Protein AF-A0A352KIW8-F1 (afdb_monomer_lite)

Radius of gyration: 26.46 Å; chains: 1; bounding box: 86×50×82 Å

Sequence (237 aa):
MRSKSALGIILLFCSLVWPGITTALYSETDEIARLADEGKTDEAITLLQRYLKQFPKSVNGRLLLGNILVNAGRTEEAISIYRDLANDFDKLTDVDSNSAVVTYNNLAVLYARERKYDDALKALELAIQTHPSYATAHENLGDLYARMASEAYDRALSVGGENKTMEIKLKFLEDVFAVESGGTAIAQTPKAVTATTSSAVAATTASTSASNLETSSSAPKHASDQLLKAVHDWANA

Foldseek 3Di:
DDDDDDDDDDPDPDPCPPPVVVVVLVVLVVVLVVCLVVVVLVVSLVSLVVVCVVVVLPLVSLQVNLVSCVVVVVLVVSLVSLVVNLVCPVVHPDDDLVSNLLSLQSNLVSCVVVVVLVSNLVSLVSSCVSPVPPVSSVVSNVLSVLSVLLVVLVVCCVPVPDDPVSVVSNVVSVVVVVVVPPDDPSPDDPDDDDDDDDDDDDDDDDDDDDDDDDDDDPDDPVVVVVVVVVVVVVVVD

Secondary structure (DSSP, 8-state):
------------------HHHHHHHHHHHHHHHHHHHTT-HHHHHHHHHHHHHH-TT-HHHHHHHHHHHHHTT-HHHHHHHHHHHHTTGGG-SS--HHHHHHHHHHHHHHHHHTT-HHHHHHHHHHHHHH-TT-HHHHHHHHHHHHHHHHHHHHHHHHHH---HHHHHHHHHHHHHHHGGGS-----PPPPP----------------------------THHHHHHHHHHHHHHT-

pLDDT: mean 75.89, std 23.9, range [28.55, 98.5]

Structure (mmCIF, N/CA/C/O backbone):
data_AF-A0A352KIW8-F1
#
_entry.id   AF-A0A352KIW8-F1
#
loop_
_atom_site.group_PDB
_atom_site.id
_atom_site.type_symbol
_atom_site.label_atom_id
_atom_site.label_alt_id
_atom_site.label_comp_id
_atom_site.label_asym_id
_atom_site.label_entity_id
_atom_site.label_seq_id
_atom_site.pdbx_PDB_ins_code
_atom_site.Cartn_x
_atom_site.Cartn_y
_atom_site.Cartn_z
_atom_site.occupancy
_atom_site.B_iso_or_equiv
_atom_site.auth_seq_id
_atom_site.auth_comp_id
_atom_site.auth_asym_id
_atom_site.auth_atom_id
_atom_site.pdbx_PDB_model_num
ATOM 1 N N . MET A 1 1 ? -52.664 32.487 52.061 1.00 40.22 1 MET A N 1
ATOM 2 C CA . MET A 1 1 ? -52.586 31.916 50.698 1.00 40.22 1 MET A CA 1
ATOM 3 C C . MET A 1 1 ? -51.135 31.558 50.411 1.00 40.22 1 MET A C 1
ATOM 5 O O . 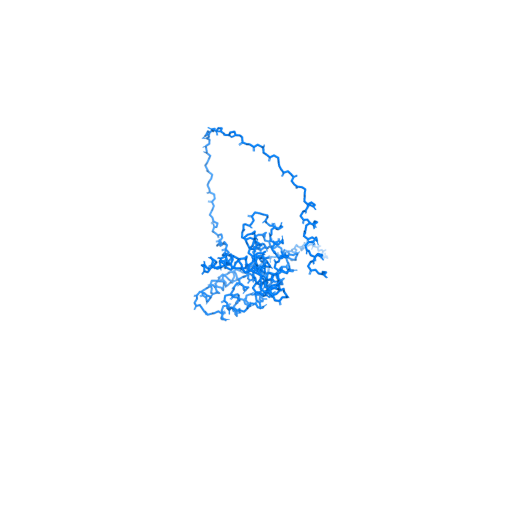MET A 1 1 ? -50.254 32.324 50.767 1.00 40.22 1 MET A O 1
ATOM 9 N N . ARG A 1 2 ? -50.916 30.343 49.897 1.00 43.53 2 ARG A N 1
ATOM 10 C CA . ARG A 1 2 ? -49.623 29.733 49.534 1.00 43.53 2 ARG A CA 1
ATOM 11 C C . ARG A 1 2 ? -48.963 30.445 48.341 1.00 43.53 2 ARG A C 1
ATOM 13 O O . ARG A 1 2 ? -49.688 31.076 47.582 1.00 43.53 2 ARG A O 1
ATOM 20 N N . SER A 1 3 ? -47.678 30.114 48.110 1.00 40.41 3 SER A N 1
ATOM 21 C CA . SER A 1 3 ? -46.958 30.037 46.812 1.00 40.41 3 SER A CA 1
ATOM 22 C C . SER A 1 3 ? -45.997 31.194 46.500 1.00 40.41 3 SER A C 1
ATOM 24 O O . SER A 1 3 ? -46.413 32.336 46.575 1.00 40.41 3 SER A O 1
ATOM 26 N N . LYS A 1 4 ? -44.744 31.006 46.058 1.00 43.94 4 LYS A N 1
ATOM 27 C CA . LYS A 1 4 ? -43.895 29.823 45.788 1.00 43.94 4 LYS A CA 1
ATOM 28 C C . LYS A 1 4 ? -42.454 30.336 45.627 1.00 43.94 4 LYS A C 1
ATOM 30 O O . LYS A 1 4 ? -42.234 31.307 44.911 1.00 43.94 4 LYS A O 1
ATOM 35 N N . SER A 1 5 ? -41.495 29.641 46.227 1.00 47.56 5 SER A N 1
ATOM 36 C CA . SER A 1 5 ? -40.077 29.700 45.865 1.00 47.56 5 SER A CA 1
ATOM 37 C C . SER A 1 5 ? -39.879 28.985 44.522 1.00 47.56 5 SER A C 1
ATOM 39 O O . SER A 1 5 ? -40.373 27.868 44.362 1.00 47.56 5 SER A O 1
ATOM 41 N N . ALA A 1 6 ? -39.175 29.595 43.568 1.00 42.84 6 ALA A N 1
ATOM 42 C CA . ALA A 1 6 ? -38.742 28.927 42.340 1.00 42.84 6 ALA A CA 1
ATOM 43 C C . ALA A 1 6 ? -37.256 28.574 42.475 1.00 42.84 6 ALA A C 1
ATOM 45 O O . ALA A 1 6 ? -36.385 29.439 42.413 1.00 42.84 6 ALA A O 1
ATOM 46 N N . LEU A 1 7 ? -37.009 27.293 42.744 1.00 44.47 7 LEU A N 1
ATOM 47 C CA . LEU A 1 7 ? -35.698 26.659 42.814 1.00 44.47 7 LEU A CA 1
ATOM 48 C C . LEU A 1 7 ? -35.211 26.355 41.388 1.00 44.47 7 LEU A C 1
ATOM 50 O O . LEU A 1 7 ? -35.993 25.897 40.554 1.00 44.47 7 LEU A O 1
ATOM 54 N N . GLY A 1 8 ? -33.932 26.621 41.126 1.00 46.38 8 GLY A N 1
ATOM 55 C CA . GLY A 1 8 ? -33.282 26.399 39.838 1.00 46.38 8 GLY A CA 1
ATOM 56 C C . GLY A 1 8 ? -33.130 24.923 39.464 1.00 46.38 8 GLY A C 1
ATOM 57 O O . GLY A 1 8 ? -33.039 24.049 40.323 1.00 46.38 8 GLY A O 1
ATOM 58 N N . ILE A 1 9 ? -33.059 24.665 38.158 1.00 48.84 9 ILE A N 1
ATOM 59 C CA . ILE A 1 9 ? -32.680 23.371 37.589 1.00 48.84 9 ILE A CA 1
ATOM 60 C C . ILE A 1 9 ? -31.399 23.598 36.787 1.00 48.84 9 ILE A C 1
ATOM 62 O O . ILE A 1 9 ? -31.424 24.128 35.679 1.00 48.84 9 ILE A O 1
ATOM 66 N N . ILE A 1 10 ? -30.271 23.223 37.388 1.00 46.78 10 ILE A N 1
ATOM 67 C CA . ILE A 1 10 ? -28.989 23.045 36.706 1.00 46.78 10 ILE A CA 1
ATOM 68 C C . ILE A 1 10 ? -29.027 21.635 36.111 1.00 46.78 10 ILE A C 1
ATOM 70 O O . ILE A 1 10 ? -29.028 20.649 36.848 1.00 46.78 10 ILE A O 1
ATOM 74 N N . LEU A 1 11 ? -29.107 21.535 34.783 1.00 47.47 11 LEU A N 1
ATOM 75 C CA . LEU A 1 11 ? -28.972 20.271 34.058 1.00 47.47 11 LEU A CA 1
ATOM 76 C C . LEU A 1 11 ? -27.502 19.842 34.075 1.00 47.47 11 LEU A C 1
ATOM 78 O O . LEU A 1 11 ? -26.694 20.275 33.258 1.00 47.47 11 LEU A O 1
ATOM 82 N N . LEU A 1 12 ? -27.166 18.997 35.044 1.00 50.06 12 LEU A N 1
ATOM 83 C CA . LEU A 1 12 ? -25.868 18.350 35.172 1.00 50.06 12 LEU A CA 1
ATOM 84 C C . LEU A 1 12 ? -25.887 17.093 34.288 1.00 50.06 12 LEU A C 1
ATOM 86 O O . LEU A 1 12 ? -26.397 16.047 34.687 1.00 50.06 12 LEU A O 1
ATOM 90 N N . PHE A 1 13 ? -25.389 17.212 33.053 1.00 50.03 13 PHE A N 1
ATOM 91 C CA . PHE A 1 13 ? -25.132 16.062 32.183 1.00 50.03 13 PHE A CA 1
ATOM 92 C C . PHE A 1 13 ? -23.975 15.255 32.780 1.00 50.03 13 PHE A C 1
ATOM 94 O O . PHE A 1 13 ? -22.802 15.558 32.585 1.00 50.03 13 PHE A O 1
ATOM 101 N N . CYS A 1 14 ? -24.337 14.253 33.576 1.00 42.69 14 CYS A N 1
ATOM 102 C CA . CYS A 1 14 ? -23.424 13.287 34.161 1.00 42.69 14 CYS A CA 1
ATOM 103 C C . CYS A 1 14 ? -22.880 12.390 33.038 1.00 42.69 14 CYS A C 1
ATOM 105 O O . CYS A 1 14 ? -23.605 11.562 32.484 1.00 42.69 14 CYS A O 1
ATOM 107 N N . SER A 1 15 ? -21.613 12.580 32.676 1.00 54.31 15 SER A N 1
ATOM 108 C CA . SER A 1 15 ? -20.849 11.704 31.791 1.00 54.31 15 SER A CA 1
ATOM 109 C C . SER A 1 15 ? -20.600 10.359 32.479 1.00 54.31 15 SER A C 1
ATOM 111 O O . SER A 1 15 ? -19.542 10.100 33.049 1.00 54.31 15 SER A O 1
ATOM 113 N N . LEU A 1 16 ? -21.597 9.476 32.421 1.00 53.53 16 LEU A N 1
ATOM 114 C CA . LEU A 1 16 ? -21.442 8.056 32.723 1.00 53.53 16 LEU A CA 1
ATOM 115 C C . LEU A 1 16 ? -20.634 7.397 31.597 1.00 53.53 16 LEU A C 1
ATOM 117 O O . LEU A 1 16 ? -21.181 6.790 30.681 1.00 53.53 16 LEU A O 1
ATOM 121 N N . VAL A 1 17 ? -19.310 7.521 31.668 1.00 54.19 17 VAL A N 1
ATOM 122 C CA . VAL A 1 17 ? -18.409 6.602 30.967 1.00 54.19 17 VAL A CA 1
ATOM 123 C C . VAL A 1 17 ? -18.509 5.274 31.712 1.00 54.19 17 VAL A C 1
ATOM 125 O O . VAL A 1 17 ? -17.989 5.136 32.816 1.00 54.19 17 VAL A O 1
ATOM 128 N N . TRP A 1 18 ? -19.270 4.329 31.156 1.00 53.78 18 TRP A N 1
ATOM 129 C CA . TRP A 1 18 ? -19.509 3.025 31.771 1.00 53.78 18 TRP A CA 1
ATOM 130 C C . TRP A 1 18 ? -18.186 2.240 31.860 1.00 53.78 18 TRP A C 1
ATOM 132 O O . TRP A 1 18 ? -17.644 1.858 30.818 1.00 53.78 18 TRP A O 1
ATOM 142 N N . PRO A 1 19 ? -17.661 1.945 33.065 1.00 56.47 19 PRO A N 1
ATOM 143 C CA . PRO A 1 19 ? -16.346 1.313 33.234 1.00 56.47 19 PRO A CA 1
ATOM 144 C C . PRO A 1 19 ? -16.230 -0.094 32.627 1.00 56.47 19 PRO A C 1
ATOM 146 O O . PRO A 1 19 ? -15.131 -0.595 32.439 1.00 56.47 19 PRO A O 1
ATOM 149 N N . GLY A 1 20 ? -17.356 -0.749 32.323 1.00 54.53 20 GLY A N 1
ATOM 150 C CA . GLY A 1 20 ? -17.376 -2.088 31.720 1.00 54.53 20 GLY A CA 1
ATOM 151 C C . GLY A 1 20 ? -17.089 -2.125 30.215 1.00 54.53 20 GLY A C 1
ATOM 152 O O . GLY A 1 20 ? -16.806 -3.193 29.686 1.00 54.53 20 GLY A O 1
ATOM 153 N N . ILE A 1 21 ? -17.154 -0.986 29.518 1.00 55.56 21 ILE A N 1
ATOM 154 C CA . ILE A 1 21 ? -16.858 -0.932 28.079 1.00 55.56 21 ILE A CA 1
ATOM 155 C C . ILE A 1 21 ? -15.341 -0.980 27.856 1.00 55.56 21 ILE A C 1
ATOM 157 O O . ILE A 1 21 ? -14.870 -1.665 26.958 1.00 55.56 21 ILE A O 1
ATOM 161 N N . THR A 1 22 ? -14.551 -0.319 28.703 1.00 53.62 22 THR A N 1
ATOM 162 C CA . THR A 1 22 ? -13.095 -0.240 28.511 1.00 53.62 22 THR A CA 1
ATOM 163 C C . THR A 1 22 ? -12.393 -1.577 28.745 1.00 53.62 22 THR A C 1
ATOM 165 O O . THR A 1 22 ? -11.447 -1.887 28.030 1.00 53.62 22 THR A O 1
ATOM 168 N N . THR A 1 23 ? -12.868 -2.398 29.686 1.00 60.09 23 THR A N 1
ATOM 169 C CA . THR A 1 23 ? -12.277 -3.716 29.967 1.00 60.09 23 THR A CA 1
ATOM 170 C C . THR A 1 23 ? -12.576 -4.740 28.872 1.00 60.09 23 THR A C 1
ATOM 172 O O . THR A 1 23 ? -11.674 -5.472 28.476 1.00 60.09 23 THR A O 1
ATOM 175 N N . ALA A 1 24 ? -13.803 -4.761 28.340 1.00 60.19 24 ALA A N 1
ATOM 176 C CA . ALA A 1 24 ? -14.191 -5.666 27.256 1.00 60.19 24 ALA A CA 1
ATOM 177 C C . ALA A 1 24 ? -13.489 -5.325 25.929 1.00 60.19 24 ALA A C 1
ATOM 179 O O . ALA A 1 24 ? -13.061 -6.217 25.201 1.00 60.19 24 ALA A O 1
ATOM 180 N N . LEU A 1 25 ? -13.309 -4.033 25.637 1.00 60.12 25 LEU A N 1
ATOM 181 C CA . LEU A 1 25 ? -12.612 -3.593 24.426 1.00 60.12 25 LEU A CA 1
ATOM 182 C C . LEU A 1 25 ? -11.125 -3.931 24.439 1.00 60.12 25 LEU A C 1
ATOM 184 O O . LEU A 1 25 ? -10.582 -4.293 23.400 1.00 60.12 25 LEU A O 1
ATOM 188 N N . TYR A 1 26 ? -10.483 -3.838 25.606 1.00 60.59 26 TYR A N 1
ATOM 189 C CA . TYR A 1 26 ? -9.066 -4.168 25.747 1.00 60.59 26 TYR A CA 1
ATOM 190 C C . TYR A 1 26 ? -8.815 -5.666 25.520 1.00 60.59 26 TYR A C 1
ATOM 192 O O . TYR A 1 26 ? -7.881 -6.040 24.816 1.00 60.59 26 TYR A O 1
ATOM 200 N N . SER A 1 27 ? -9.700 -6.533 26.033 1.00 68.94 27 SER A N 1
ATOM 201 C CA . SER A 1 27 ? -9.608 -7.974 25.768 1.00 68.94 27 SER A CA 1
ATOM 202 C C . SER A 1 27 ? -9.862 -8.335 24.303 1.00 68.94 27 SER A C 1
ATOM 204 O O . SER A 1 27 ? -9.231 -9.258 23.796 1.00 68.94 27 SER A O 1
ATOM 206 N N . GLU A 1 28 ? -10.749 -7.612 23.607 1.00 73.31 28 GLU A N 1
ATOM 207 C CA . GLU A 1 28 ? -11.039 -7.889 22.194 1.00 73.31 28 GLU A CA 1
ATOM 208 C C . GLU A 1 28 ? -9.848 -7.536 21.287 1.00 73.31 28 GLU A C 1
ATOM 210 O O . GLU A 1 28 ? -9.565 -8.281 20.353 1.00 73.31 28 GLU A O 1
ATOM 215 N N . THR A 1 29 ? -9.096 -6.461 21.558 1.00 75.31 29 THR A N 1
ATOM 216 C CA . THR A 1 29 ? -7.904 -6.119 2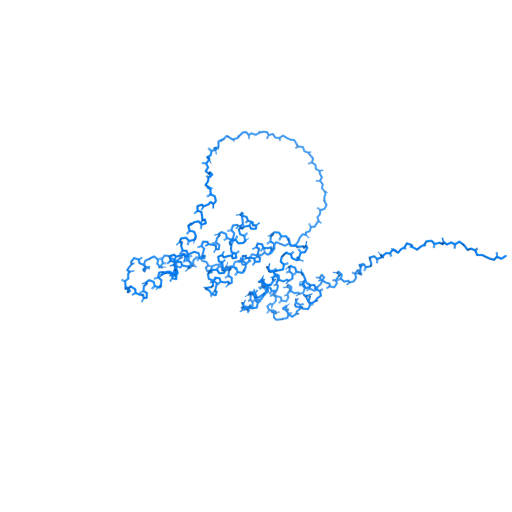0.755 1.00 75.31 29 THR A CA 1
ATOM 217 C C . THR A 1 29 ? -6.755 -7.107 20.934 1.00 75.31 29 THR A C 1
ATOM 219 O O . THR A 1 29 ? -6.097 -7.456 19.952 1.00 75.31 29 THR A O 1
ATOM 222 N N . ASP A 1 30 ? -6.548 -7.603 22.155 1.00 83.25 30 ASP A N 1
ATOM 223 C CA . ASP A 1 30 ? -5.534 -8.625 22.438 1.00 83.25 30 ASP A CA 1
ATOM 224 C C . ASP A 1 30 ? -5.905 -9.969 21.789 1.00 83.25 30 ASP A C 1
ATOM 226 O O . ASP A 1 30 ? -5.047 -10.682 21.264 1.00 83.25 30 ASP A O 1
ATOM 230 N N . GLU A 1 31 ? -7.198 -10.304 21.763 1.00 88.44 31 GLU A N 1
ATOM 231 C CA . GLU A 1 31 ? -7.701 -11.498 21.086 1.00 88.44 31 GLU A CA 1
ATOM 232 C C . GLU A 1 31 ? -7.528 -11.418 19.562 1.00 88.44 31 GLU A C 1
ATOM 234 O O . GLU A 1 31 ? -7.110 -12.406 18.958 1.00 88.44 31 GLU A O 1
ATOM 239 N N . ILE A 1 32 ? -7.773 -10.256 18.942 1.00 88.56 32 ILE A N 1
ATOM 240 C CA . ILE A 1 32 ? -7.535 -10.044 17.502 1.00 88.56 32 ILE A CA 1
ATOM 241 C C . ILE A 1 32 ? -6.068 -10.306 17.157 1.00 88.56 32 ILE A C 1
ATOM 243 O O . ILE A 1 32 ? -5.790 -11.045 16.212 1.00 88.56 32 ILE A O 1
ATOM 247 N N . ALA A 1 33 ? -5.141 -9.722 17.923 1.00 83.31 33 ALA A N 1
ATOM 248 C CA . ALA A 1 33 ? -3.708 -9.910 17.710 1.00 83.31 33 ALA A CA 1
ATOM 249 C C . ALA A 1 33 ? -3.318 -11.388 17.854 1.00 83.31 33 ALA A C 1
ATOM 251 O O . ALA A 1 33 ? -2.689 -11.953 16.964 1.00 83.31 33 ALA A O 1
ATOM 252 N N . ARG A 1 34 ? -3.794 -12.050 18.915 1.00 90.00 34 ARG A N 1
ATOM 253 C CA . ARG A 1 34 ? -3.535 -13.474 19.144 1.00 90.00 34 ARG A CA 1
ATOM 254 C C . ARG A 1 34 ? -4.066 -14.362 18.015 1.00 90.00 34 ARG A C 1
ATOM 256 O O . ARG A 1 34 ? -3.365 -15.267 17.581 1.00 90.00 34 ARG A O 1
ATOM 263 N N . LEU A 1 35 ? -5.290 -14.128 17.535 1.00 92.81 35 LEU A N 1
ATOM 264 C CA . LEU A 1 35 ? -5.868 -14.901 16.428 1.00 92.81 35 LEU A CA 1
ATOM 265 C C . LEU A 1 35 ? -5.078 -14.704 15.129 1.00 92.81 35 LEU A C 1
ATOM 267 O O . LEU A 1 35 ? -4.872 -15.668 14.391 1.00 92.81 35 LEU A O 1
ATOM 271 N N . ALA A 1 36 ? -4.615 -13.479 14.866 1.00 85.38 36 ALA A N 1
ATOM 272 C CA . ALA A 1 36 ? -3.756 -13.193 13.724 1.00 85.38 36 ALA A CA 1
ATOM 273 C C . ALA A 1 36 ? -2.410 -13.936 13.831 1.00 85.38 36 ALA A C 1
ATOM 275 O O . ALA A 1 36 ? -1.994 -14.565 12.858 1.00 85.38 36 ALA A O 1
ATOM 276 N N . ASP A 1 37 ? -1.787 -13.944 15.014 1.00 85.75 37 ASP A N 1
ATOM 277 C CA . ASP A 1 37 ? -0.523 -14.646 15.280 1.00 85.75 37 ASP A CA 1
ATOM 278 C C . ASP A 1 37 ? -0.666 -16.180 15.212 1.00 85.75 37 ASP A C 1
ATOM 280 O O . ASP A 1 37 ? 0.247 -16.879 14.775 1.00 85.75 37 ASP A O 1
ATOM 284 N N . GLU A 1 38 ? -1.827 -16.720 15.598 1.00 90.81 38 GLU A N 1
ATOM 285 C CA . GLU A 1 38 ? -2.170 -18.147 15.481 1.00 90.81 38 GLU A CA 1
ATOM 286 C C . GLU A 1 38 ? -2.496 -18.576 14.032 1.00 90.81 38 GLU A C 1
ATOM 288 O O . GLU A 1 38 ? -2.777 -19.751 13.788 1.00 90.81 38 GLU A O 1
ATOM 293 N N . GLY A 1 39 ? -2.495 -17.650 13.064 1.00 87.56 39 GLY A N 1
ATOM 294 C CA . GLY A 1 39 ? -2.864 -17.918 11.670 1.00 87.56 39 GLY A CA 1
ATOM 295 C C . GLY A 1 39 ? -4.369 -18.110 11.446 1.00 87.56 39 GLY A C 1
ATOM 296 O O . GLY A 1 39 ? -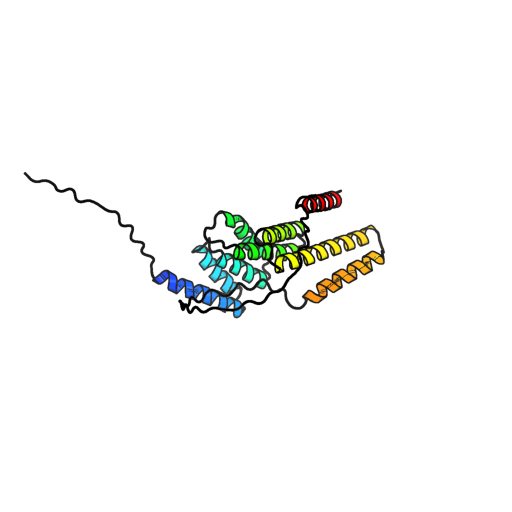4.792 -18.490 10.355 1.00 87.56 39 GLY A O 1
ATOM 297 N N . LYS A 1 40 ? -5.205 -17.825 12.453 1.00 94.12 40 LYS A N 1
ATOM 298 C CA . LYS A 1 40 ? -6.676 -17.854 12.364 1.00 94.12 40 LYS A CA 1
ATOM 299 C C . LYS A 1 40 ? -7.197 -16.548 11.774 1.00 94.12 40 LYS A C 1
ATOM 301 O O . LYS A 1 40 ? -7.966 -15.804 12.385 1.00 94.12 40 LYS A O 1
ATOM 306 N N . THR A 1 41 ? -6.736 -16.254 10.567 1.00 92.94 41 THR A N 1
ATOM 307 C CA . THR A 1 41 ? -6.888 -14.951 9.921 1.00 92.94 41 THR A CA 1
ATOM 308 C C . THR A 1 41 ? -8.350 -14.541 9.740 1.00 92.94 41 THR A C 1
ATOM 310 O O . THR A 1 41 ? -8.705 -13.407 10.054 1.00 92.94 41 THR A O 1
ATOM 313 N N . ASP A 1 42 ? -9.229 -15.451 9.317 1.00 95.06 42 ASP A N 1
ATOM 314 C CA . ASP A 1 42 ? -10.648 -15.126 9.107 1.00 95.06 42 ASP A CA 1
ATOM 315 C C . ASP A 1 42 ? -11.409 -14.861 10.417 1.00 95.06 42 ASP A C 1
ATOM 317 O O . ASP A 1 42 ? -12.296 -14.000 10.463 1.00 95.06 42 ASP A O 1
ATOM 321 N N . GLU A 1 43 ? -11.039 -15.544 11.505 1.00 94.75 43 GLU A N 1
ATOM 322 C CA . GLU A 1 43 ? -11.592 -15.281 12.839 1.00 94.75 43 GLU A CA 1
ATOM 323 C C . GLU A 1 43 ? -11.152 -13.898 13.336 1.00 94.75 43 GLU A C 1
ATOM 325 O O . GLU A 1 43 ? -11.989 -13.111 13.787 1.00 94.75 43 GLU A O 1
ATOM 330 N N . ALA A 1 44 ? -9.866 -13.560 13.168 1.00 94.69 44 ALA A N 1
ATOM 331 C CA . ALA A 1 44 ? -9.326 -12.243 13.507 1.00 94.69 44 ALA A CA 1
ATOM 332 C C . ALA A 1 44 ? -10.029 -11.121 12.724 1.00 94.69 44 ALA A C 1
ATOM 334 O O . ALA A 1 44 ? -10.436 -10.114 13.308 1.00 94.69 44 ALA A O 1
ATOM 335 N N . ILE A 1 45 ? -10.238 -11.310 11.414 1.00 95.38 45 ILE A N 1
ATOM 336 C CA . ILE A 1 45 ? -10.962 -10.358 10.557 1.00 95.38 45 ILE A CA 1
ATOM 337 C C . ILE A 1 45 ? -12.404 -10.189 11.039 1.00 95.38 45 ILE A C 1
ATOM 339 O O . ILE A 1 45 ? -12.871 -9.060 11.186 1.00 95.38 45 ILE A O 1
ATOM 343 N N . THR A 1 46 ? -13.106 -11.288 11.325 1.00 95.25 46 THR A N 1
ATOM 344 C CA . THR A 1 46 ? -14.498 -11.251 11.799 1.00 95.25 46 THR A CA 1
ATOM 345 C C . THR A 1 46 ? -14.617 -10.486 13.119 1.00 95.25 46 THR A C 1
ATOM 347 O O . THR A 1 46 ? -15.505 -9.641 13.286 1.00 95.25 46 THR A O 1
ATOM 350 N N . LEU A 1 47 ? -13.703 -10.749 14.054 1.00 93.69 47 LEU A N 1
ATOM 351 C CA . LEU A 1 47 ? -13.646 -10.072 15.344 1.00 93.69 47 LEU A CA 1
ATOM 352 C C . LEU A 1 47 ? -13.363 -8.572 15.180 1.00 93.69 47 LEU A C 1
ATOM 354 O O . LEU A 1 47 ? -14.084 -7.738 15.733 1.00 93.69 47 LEU A O 1
ATOM 358 N N . LEU A 1 48 ? -12.386 -8.215 14.348 1.00 94.12 48 LEU A N 1
ATOM 359 C CA . LEU A 1 48 ? -12.019 -6.826 14.093 1.00 94.12 48 LEU A CA 1
ATOM 360 C C . LEU A 1 48 ? -13.112 -6.048 13.343 1.00 94.12 48 LEU A C 1
ATOM 362 O O . LEU A 1 48 ? -13.358 -4.880 13.640 1.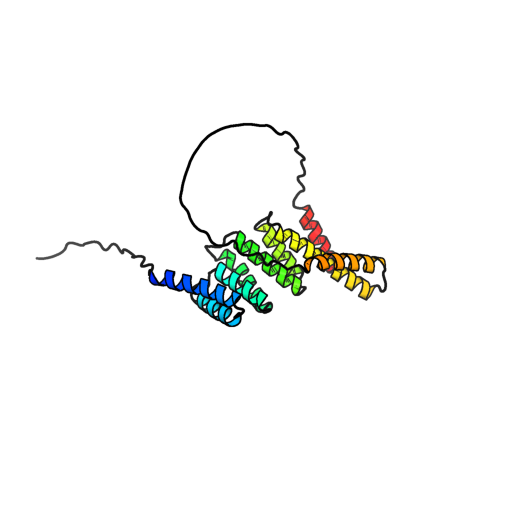00 94.12 48 LEU A O 1
ATOM 366 N N . GLN A 1 49 ? -13.842 -6.686 12.428 1.00 94.81 49 GLN A N 1
ATOM 367 C CA . GLN A 1 49 ? -15.018 -6.084 11.794 1.00 94.81 49 GLN A CA 1
ATOM 368 C C . GLN A 1 49 ? -16.137 -5.817 12.808 1.00 94.81 49 GLN A C 1
ATOM 370 O O . GLN A 1 49 ? -16.798 -4.780 12.743 1.00 94.81 49 GLN A O 1
ATOM 375 N N . ARG A 1 50 ? -16.353 -6.722 13.772 1.00 93.06 50 ARG A N 1
ATOM 376 C CA . ARG A 1 50 ? -17.305 -6.505 14.872 1.00 93.06 50 ARG A CA 1
ATOM 377 C C . ARG A 1 50 ? -16.881 -5.340 15.769 1.00 93.06 50 ARG A C 1
ATOM 379 O O . ARG A 1 50 ? -17.738 -4.539 16.142 1.00 93.06 50 ARG A O 1
ATOM 386 N N . TYR A 1 51 ? -15.590 -5.208 16.054 1.00 91.38 51 TYR A N 1
ATOM 387 C CA . TYR A 1 51 ? -15.038 -4.046 16.749 1.00 91.38 51 TYR A CA 1
ATOM 388 C C . TYR A 1 51 ? -15.283 -2.749 15.955 1.00 91.38 51 TYR A C 1
ATOM 390 O O . TYR A 1 51 ? -15.842 -1.786 16.481 1.00 91.38 51 TYR A O 1
ATOM 398 N N . LEU A 1 52 ? -14.977 -2.732 14.655 1.00 92.81 52 LEU A N 1
ATOM 399 C CA . LEU A 1 52 ? -15.162 -1.554 13.798 1.00 92.81 52 LEU A CA 1
ATOM 400 C C . LEU A 1 52 ? -16.630 -1.157 13.598 1.00 92.81 52 LEU A C 1
ATOM 402 O O . LEU A 1 52 ? -16.910 0.012 13.357 1.00 92.81 52 LEU A O 1
ATOM 406 N N . LYS A 1 53 ? -17.591 -2.074 13.766 1.00 93.81 53 LYS A N 1
ATOM 407 C CA . LYS A 1 53 ? -19.019 -1.705 13.820 1.00 93.81 53 LYS A CA 1
ATOM 408 C C . LYS A 1 53 ? -19.350 -0.811 15.018 1.00 93.81 53 LYS A C 1
ATOM 410 O O . LYS A 1 53 ? -20.250 0.017 14.918 1.00 93.81 53 LYS A O 1
ATOM 415 N N . GLN A 1 54 ? -18.644 -0.977 16.135 1.00 90.88 54 GLN A N 1
ATOM 416 C CA . GLN A 1 54 ? -18.818 -0.157 17.337 1.00 90.88 54 GLN A CA 1
ATOM 417 C C . GLN A 1 54 ? -17.970 1.123 17.272 1.00 90.88 54 GLN A C 1
ATOM 419 O O . GLN A 1 54 ? -18.413 2.177 17.724 1.00 90.88 54 GLN A O 1
ATOM 424 N N . PHE A 1 55 ? -16.786 1.050 16.652 1.00 90.50 55 PHE A N 1
ATOM 425 C CA . PHE A 1 55 ? -15.840 2.164 16.515 1.00 90.50 55 PHE A CA 1
ATOM 426 C C . PHE A 1 55 ? -15.482 2.420 15.045 1.00 90.50 55 PHE A C 1
ATOM 428 O O . PHE A 1 55 ? -14.325 2.249 14.652 1.00 90.50 55 PHE A O 1
ATOM 435 N N . PRO A 1 56 ? -16.436 2.875 14.210 1.00 90.81 56 PRO A N 1
ATOM 436 C CA . PRO A 1 56 ? -16.225 2.998 12.762 1.00 90.81 56 PRO A CA 1
ATOM 437 C C . PRO A 1 56 ? -15.137 4.011 12.381 1.00 90.81 56 PRO A C 1
ATOM 439 O O . PRO A 1 56 ? -14.575 3.946 11.293 1.00 90.81 56 PRO A O 1
ATOM 442 N N . LYS A 1 57 ? -14.816 4.938 13.288 1.00 90.81 57 LYS A N 1
ATOM 443 C CA . LYS A 1 57 ? -13.782 5.965 13.117 1.00 90.81 57 LYS A CA 1
ATOM 444 C C . LYS A 1 57 ? -12.413 5.570 13.685 1.00 90.81 57 LYS A C 1
ATOM 446 O O . LYS A 1 57 ? -11.506 6.393 13.685 1.00 90.81 57 LYS A O 1
ATOM 451 N N . SER A 1 58 ? -12.249 4.340 14.181 1.00 91.19 58 SER A N 1
ATOM 452 C CA . SER A 1 58 ? -10.974 3.886 14.746 1.00 91.19 58 SER A CA 1
ATOM 453 C C . SER A 1 58 ? -9.911 3.758 13.651 1.00 91.19 58 SER A C 1
ATOM 455 O O . SER A 1 58 ? -9.925 2.807 12.869 1.00 91.19 58 SER A O 1
ATOM 457 N N . VAL A 1 59 ? -8.978 4.715 13.608 1.00 92.62 59 VAL A N 1
ATOM 458 C CA . VAL A 1 59 ? -7.834 4.726 12.676 1.00 92.62 59 VAL A CA 1
ATOM 459 C C . VAL A 1 59 ? -7.011 3.449 12.834 1.00 92.62 59 VAL A C 1
ATOM 461 O O . VAL A 1 59 ? -6.811 2.717 11.867 1.00 92.62 59 VAL A O 1
ATOM 464 N N . ASN A 1 60 ? -6.627 3.127 14.072 1.00 90.25 60 ASN A N 1
ATOM 465 C CA . ASN A 1 60 ? -5.847 1.931 14.390 1.00 90.25 60 ASN A CA 1
ATOM 466 C C . ASN A 1 60 ? -6.582 0.640 14.016 1.00 90.25 60 ASN A C 1
ATOM 468 O O . ASN A 1 60 ? -5.971 -0.269 13.463 1.00 90.25 60 ASN A O 1
ATOM 472 N N . GLY A 1 61 ? -7.895 0.563 14.261 1.00 92.06 61 GLY A N 1
ATOM 473 C CA . GLY A 1 61 ? -8.685 -0.611 13.886 1.00 92.06 61 GLY A CA 1
ATOM 474 C C . GLY A 1 61 ? -8.732 -0.826 12.370 1.00 92.06 61 GLY A C 1
ATOM 475 O O . GLY A 1 61 ? -8.603 -1.955 11.902 1.00 92.06 61 GLY A O 1
ATOM 476 N N . ARG A 1 62 ? -8.867 0.252 11.589 1.00 95.12 62 ARG A N 1
ATOM 477 C CA . ARG A 1 62 ? -8.871 0.190 10.117 1.00 95.12 62 ARG A CA 1
ATOM 478 C C . ARG A 1 62 ? -7.488 -0.153 9.563 1.00 95.12 62 ARG A C 1
ATOM 480 O O . ARG A 1 62 ? -7.397 -0.998 8.678 1.00 95.12 62 ARG A O 1
ATOM 487 N N . LEU A 1 63 ? -6.421 0.427 10.118 1.00 94.69 63 LEU A N 1
ATOM 488 C CA . LEU A 1 63 ? -5.039 0.074 9.775 1.00 94.69 63 LEU A CA 1
ATOM 489 C C . LEU A 1 63 ? -4.745 -1.404 10.045 1.00 94.69 63 LEU A C 1
ATOM 491 O O . LEU A 1 63 ? -4.215 -2.094 9.175 1.00 94.69 63 LEU A O 1
ATOM 495 N N . LEU A 1 64 ? -5.129 -1.900 11.224 1.00 93.62 64 LEU A N 1
ATOM 496 C CA . LEU A 1 64 ? -4.954 -3.301 11.591 1.00 93.62 64 LEU A CA 1
ATOM 497 C C . LEU A 1 64 ? -5.731 -4.224 10.646 1.00 93.62 64 LEU A C 1
ATOM 499 O O . LEU A 1 64 ? -5.190 -5.236 10.210 1.00 93.62 64 LEU A O 1
ATOM 503 N N . LEU A 1 65 ? -6.962 -3.855 10.277 1.00 95.50 65 LEU A N 1
ATOM 504 C CA . LEU A 1 65 ? -7.770 -4.643 9.347 1.00 95.50 65 LEU A CA 1
ATOM 505 C C . LEU A 1 65 ? -7.103 -4.715 7.976 1.00 95.50 65 LEU A C 1
ATOM 507 O O . LEU A 1 65 ? -6.970 -5.806 7.430 1.00 95.50 65 LEU A O 1
ATOM 511 N N . GLY A 1 66 ? -6.634 -3.578 7.458 1.00 96.31 66 GLY A N 1
ATOM 512 C CA . GLY A 1 66 ? -5.857 -3.539 6.224 1.00 96.31 66 GLY A CA 1
ATOM 513 C C . GLY A 1 66 ? -4.633 -4.456 6.294 1.00 96.31 66 GLY A C 1
ATOM 514 O O . GLY A 1 66 ? -4.454 -5.291 5.414 1.00 96.31 66 GLY A O 1
ATOM 515 N N . ASN A 1 67 ? -3.845 -4.384 7.373 1.00 93.62 67 ASN A N 1
ATOM 516 C CA . ASN A 1 67 ? -2.628 -5.191 7.528 1.00 93.62 67 ASN A CA 1
ATOM 517 C C . ASN A 1 67 ? -2.939 -6.697 7.544 1.00 93.62 67 ASN A C 1
ATOM 519 O O . ASN A 1 67 ? -2.270 -7.480 6.869 1.00 93.62 67 ASN A O 1
ATOM 523 N N . ILE A 1 68 ? -3.970 -7.108 8.291 1.00 93.56 68 ILE A N 1
ATOM 524 C CA . ILE A 1 68 ? -4.394 -8.512 8.359 1.00 93.56 68 ILE A CA 1
ATOM 525 C C . ILE A 1 68 ? -4.884 -8.988 6.984 1.00 93.56 68 ILE A C 1
ATOM 527 O O . ILE A 1 68 ? -4.530 -10.088 6.566 1.00 93.56 68 ILE A O 1
ATOM 531 N N . LEU A 1 69 ? -5.637 -8.161 6.251 1.00 96.06 69 LEU A N 1
ATOM 532 C CA . LEU A 1 69 ? -6.094 -8.479 4.894 1.00 96.06 69 LEU A CA 1
ATOM 533 C C . LEU A 1 69 ? -4.925 -8.630 3.909 1.00 96.06 69 LEU A C 1
ATOM 535 O O . LEU A 1 69 ? -4.928 -9.569 3.115 1.00 96.06 69 LEU A O 1
ATOM 539 N N . VAL A 1 70 ? -3.900 -7.771 3.989 1.00 94.88 70 VAL A N 1
ATOM 540 C CA . VAL A 1 70 ? -2.673 -7.911 3.182 1.00 94.88 70 VAL A CA 1
ATOM 541 C C . VAL A 1 70 ? -1.988 -9.245 3.468 1.00 94.88 70 VAL A C 1
ATOM 543 O O . VAL A 1 70 ? -1.662 -9.975 2.533 1.00 94.88 70 VAL A O 1
ATOM 546 N N . ASN A 1 71 ? -1.817 -9.595 4.744 1.00 91.31 71 ASN A N 1
ATOM 547 C CA . ASN A 1 71 ? -1.194 -10.861 5.142 1.00 91.31 71 ASN A CA 1
ATOM 548 C C . ASN A 1 71 ? -2.018 -12.083 4.710 1.00 91.31 71 ASN A C 1
ATOM 550 O O . ASN A 1 71 ? -1.455 -13.139 4.437 1.00 91.31 71 ASN A O 1
ATOM 554 N N . ALA A 1 72 ? -3.339 -11.929 4.600 1.00 92.06 72 ALA A N 1
ATOM 555 C CA . ALA A 1 72 ? -4.254 -12.944 4.085 1.00 92.06 72 ALA A CA 1
ATOM 556 C C . ALA A 1 72 ? -4.228 -13.088 2.550 1.00 92.06 72 ALA A C 1
ATOM 558 O O . ALA A 1 72 ? -4.938 -13.934 2.009 1.00 92.06 72 ALA A O 1
ATOM 559 N N . GLY A 1 73 ? -3.503 -12.224 1.829 1.00 93.06 73 GLY A N 1
ATOM 560 C CA . GLY A 1 73 ? -3.567 -12.136 0.365 1.00 93.06 73 GLY A CA 1
ATOM 561 C C . GLY A 1 73 ? -4.861 -11.507 -0.171 1.00 93.06 73 GLY A C 1
ATOM 562 O O . GLY A 1 73 ? -5.106 -11.527 -1.375 1.00 93.06 73 GLY A O 1
ATOM 563 N N . ARG A 1 74 ? -5.690 -10.916 0.699 1.00 95.81 74 ARG A N 1
ATOM 564 C CA . ARG A 1 74 ? -6.957 -10.244 0.359 1.00 95.81 74 ARG A CA 1
ATOM 565 C C . ARG A 1 74 ? -6.690 -8.789 -0.040 1.00 95.81 74 ARG A C 1
ATOM 567 O O . ARG A 1 74 ? -7.175 -7.846 0.586 1.00 95.81 74 ARG A O 1
ATOM 574 N N . THR A 1 75 ? -5.861 -8.615 -1.069 1.00 95.75 75 THR A N 1
ATOM 575 C CA . THR A 1 75 ? -5.272 -7.322 -1.458 1.00 95.75 75 THR A CA 1
ATOM 576 C C . THR A 1 75 ? -6.314 -6.268 -1.829 1.00 95.75 75 THR A C 1
ATOM 578 O O . THR A 1 75 ? -6.234 -5.147 -1.332 1.00 95.75 75 THR A O 1
ATOM 581 N N . GLU A 1 76 ? -7.318 -6.610 -2.637 1.00 97.06 76 GLU A N 1
ATOM 582 C CA . GLU A 1 76 ? -8.347 -5.650 -3.067 1.00 97.06 76 GLU A CA 1
ATOM 583 C C . GLU A 1 76 ? -9.146 -5.090 -1.878 1.00 97.06 76 GLU A C 1
ATOM 585 O O . GLU A 1 76 ? -9.423 -3.889 -1.801 1.00 97.06 76 GLU A O 1
ATOM 590 N N . GLU A 1 77 ? -9.465 -5.946 -0.904 1.00 97.50 77 GLU A N 1
ATOM 591 C CA . GLU A 1 77 ? -10.152 -5.533 0.319 1.00 97.50 77 GLU A CA 1
ATOM 592 C C . GLU A 1 77 ? -9.266 -4.621 1.169 1.00 97.50 77 GLU A C 1
ATOM 594 O O . GLU A 1 77 ? -9.736 -3.590 1.651 1.00 97.50 77 GLU A O 1
ATOM 599 N N . ALA A 1 78 ? -7.976 -4.946 1.307 1.00 98.06 78 ALA A N 1
ATOM 600 C CA . ALA A 1 78 ? -7.026 -4.095 2.016 1.00 98.06 78 ALA A CA 1
ATOM 601 C C . ALA A 1 78 ? -6.912 -2.702 1.375 1.00 98.06 78 ALA A C 1
ATOM 603 O O . ALA A 1 78 ? -6.985 -1.695 2.083 1.00 98.06 78 ALA A O 1
ATOM 604 N N . ILE A 1 79 ? -6.803 -2.634 0.040 1.00 98.38 79 ILE A N 1
ATOM 605 C CA . ILE A 1 79 ? -6.789 -1.369 -0.708 1.00 98.38 79 ILE A CA 1
ATOM 606 C C . ILE A 1 79 ? -8.052 -0.564 -0.404 1.00 98.38 79 ILE A C 1
ATOM 608 O O . ILE A 1 79 ? -7.950 0.627 -0.114 1.00 98.38 79 ILE A O 1
ATOM 612 N N . SER A 1 80 ? -9.233 -1.195 -0.420 1.00 98.19 80 SER A N 1
ATOM 613 C CA . SER A 1 80 ? -10.479 -0.497 -0.088 1.00 98.19 80 SER A CA 1
ATOM 614 C C . SER A 1 80 ? -10.434 0.085 1.324 1.00 98.19 80 SER A C 1
ATOM 616 O O . SER A 1 80 ? -10.740 1.262 1.499 1.00 98.19 80 SER A O 1
ATOM 618 N N . ILE A 1 81 ? -9.998 -0.693 2.320 1.00 98.00 81 ILE A N 1
ATOM 619 C CA . ILE A 1 81 ? -9.923 -0.234 3.713 1.00 98.00 81 ILE A CA 1
ATOM 620 C C . ILE A 1 81 ? -8.983 0.966 3.868 1.00 98.00 81 ILE A C 1
ATOM 622 O O . ILE A 1 81 ? -9.372 1.958 4.491 1.00 98.00 81 ILE A O 1
ATOM 626 N N . TYR A 1 82 ? -7.775 0.912 3.298 1.00 98.31 82 TYR A N 1
ATOM 627 C CA . TYR A 1 82 ? -6.830 2.025 3.399 1.00 98.31 82 TYR A CA 1
ATOM 628 C C . TYR A 1 82 ? -7.273 3.248 2.599 1.00 98.31 82 TYR A C 1
ATOM 630 O O . TYR A 1 82 ? -7.127 4.368 3.080 1.00 98.31 82 TYR A O 1
ATOM 638 N N . ARG A 1 83 ? -7.839 3.062 1.400 1.00 98.31 83 ARG A N 1
ATOM 639 C CA . ARG A 1 83 ? -8.350 4.165 0.576 1.00 98.31 83 ARG A CA 1
ATOM 640 C C . ARG A 1 83 ? -9.481 4.883 1.295 1.00 98.31 83 ARG A C 1
ATOM 642 O O . ARG A 1 83 ? -9.494 6.108 1.361 1.00 98.31 83 ARG A O 1
ATOM 649 N N . ASP A 1 84 ? -10.415 4.127 1.859 1.00 97.25 84 ASP A N 1
ATOM 650 C CA . ASP A 1 84 ? -11.519 4.707 2.609 1.00 97.25 84 ASP A CA 1
ATOM 651 C C . ASP A 1 84 ? -10.989 5.426 3.862 1.00 97.25 84 ASP A C 1
ATOM 653 O O . ASP A 1 84 ? -11.532 6.458 4.244 1.00 97.25 84 ASP A O 1
ATOM 657 N N . LEU A 1 85 ? -9.931 4.909 4.508 1.00 96.94 85 LEU A N 1
ATOM 658 C CA . LEU A 1 85 ? -9.301 5.569 5.656 1.00 96.94 85 LEU A CA 1
ATOM 659 C C . LEU A 1 85 ? -8.649 6.893 5.247 1.00 96.94 85 LEU A C 1
ATOM 661 O O . LEU A 1 85 ? -8.885 7.908 5.898 1.00 96.94 85 LEU A O 1
ATOM 665 N N . ALA A 1 86 ? -7.907 6.895 4.141 1.00 96.44 86 ALA A N 1
ATOM 666 C CA . ALA A 1 86 ? -7.299 8.095 3.581 1.00 96.44 86 ALA A CA 1
ATOM 667 C C . ALA A 1 86 ? -8.343 9.176 3.249 1.00 96.44 86 ALA A C 1
ATOM 669 O O . ALA A 1 86 ? -8.156 10.344 3.583 1.00 96.44 86 ALA A O 1
ATOM 670 N N . ASN A 1 87 ? -9.480 8.777 2.672 1.00 95.88 87 ASN A N 1
ATOM 671 C CA . ASN A 1 87 ? -10.596 9.670 2.338 1.00 95.88 87 ASN A CA 1
ATOM 672 C C . ASN A 1 87 ? -11.331 10.251 3.557 1.00 95.88 87 ASN A C 1
ATOM 674 O O . ASN A 1 87 ? -12.140 11.172 3.406 1.00 95.88 87 ASN A O 1
ATOM 678 N N . ASP A 1 88 ? -11.118 9.685 4.743 1.00 95.38 88 ASP A N 1
ATOM 679 C CA . ASP A 1 88 ? -11.755 10.128 5.978 1.00 95.38 88 ASP A CA 1
ATOM 680 C C . ASP A 1 88 ? -10.828 10.954 6.869 1.00 95.38 88 ASP A C 1
ATOM 682 O O . ASP A 1 88 ? -11.302 11.489 7.869 1.00 95.38 88 ASP A O 1
ATOM 686 N N . PHE A 1 89 ? -9.536 11.091 6.547 1.00 93.69 89 PHE A N 1
ATOM 687 C CA . PHE A 1 89 ? -8.587 11.790 7.420 1.00 93.69 89 PHE A CA 1
ATOM 688 C C . PHE A 1 89 ? -9.001 13.221 7.774 1.00 93.69 89 PHE A C 1
ATOM 690 O O . PHE A 1 89 ? -8.775 13.649 8.901 1.00 93.69 89 PHE A O 1
ATOM 697 N N . ASP A 1 90 ? -9.672 13.931 6.868 1.00 90.38 90 ASP A N 1
ATOM 698 C CA . ASP A 1 90 ? -10.210 15.277 7.099 1.00 90.38 90 ASP A CA 1
ATOM 699 C C . ASP A 1 90 ? -11.393 15.320 8.090 1.00 90.38 90 ASP A C 1
ATOM 701 O O . ASP A 1 90 ? -11.681 16.363 8.680 1.00 90.38 90 ASP A O 1
ATOM 705 N N . LYS A 1 91 ? -12.078 14.191 8.301 1.00 90.56 91 LYS A N 1
ATOM 706 C CA . LYS A 1 91 ? -13.266 14.043 9.167 1.00 90.56 91 LYS A CA 1
ATOM 707 C C . LYS A 1 91 ? -12.961 13.383 10.512 1.00 90.56 91 LYS A C 1
ATOM 709 O O . LYS A 1 91 ? -13.875 13.205 11.332 1.00 90.56 91 LYS A O 1
ATOM 714 N N . LEU A 1 92 ? -11.729 12.930 10.715 1.00 88.75 92 LEU A N 1
ATOM 715 C CA . LEU A 1 92 ? -11.310 12.187 11.895 1.00 88.75 92 LEU A CA 1
ATOM 716 C C . LEU A 1 92 ? -10.590 13.125 12.869 1.00 88.75 92 LEU A C 1
ATOM 718 O O . LEU A 1 92 ? -9.731 13.908 12.486 1.00 88.75 92 LEU A O 1
ATOM 722 N N . THR A 1 93 ? -10.963 13.053 14.145 1.00 79.00 93 THR A N 1
ATOM 723 C CA . THR A 1 93 ? -10.439 13.945 15.191 1.00 79.00 93 THR A CA 1
ATOM 724 C C . THR A 1 93 ? -9.110 13.475 15.779 1.00 79.00 93 THR A C 1
ATOM 726 O O . THR A 1 93 ? -8.397 14.287 16.355 1.00 79.00 93 THR A O 1
ATOM 729 N N . ASP A 1 94 ? -8.769 12.194 15.596 1.00 73.75 94 ASP A N 1
ATOM 730 C CA . ASP A 1 94 ? -7.631 11.526 16.245 1.00 73.75 94 ASP A CA 1
ATOM 731 C C . ASP A 1 94 ? -6.640 10.934 15.225 1.00 73.75 94 ASP A C 1
ATOM 733 O O . ASP A 1 94 ? -6.100 9.846 15.420 1.00 73.75 94 ASP A O 1
ATOM 737 N N . VAL A 1 95 ? -6.423 11.616 14.096 1.00 81.50 95 VAL A N 1
ATOM 738 C CA . VAL A 1 95 ? -5.406 11.205 13.114 1.00 81.50 95 VAL A CA 1
ATOM 739 C C . VAL A 1 95 ? -4.098 11.890 13.456 1.00 81.50 95 VAL A C 1
ATOM 741 O O . VAL A 1 95 ? -3.933 13.089 13.236 1.00 81.50 95 VAL A O 1
ATOM 744 N N . ASP A 1 96 ? -3.148 11.126 13.977 1.00 86.50 96 ASP A N 1
ATOM 745 C CA . ASP A 1 96 ? -1.769 11.584 14.041 1.00 86.50 96 ASP A CA 1
ATOM 746 C C . ASP A 1 96 ? -1.097 11.481 12.656 1.00 86.50 96 ASP A C 1
ATOM 748 O O . ASP A 1 96 ? -1.471 10.667 11.803 1.00 86.50 96 ASP A O 1
ATOM 752 N N . SER A 1 97 ? -0.078 12.313 12.427 1.00 85.25 97 SER A N 1
ATOM 753 C CA . SER A 1 97 ? 0.649 12.346 11.154 1.00 85.25 97 SER A CA 1
ATOM 754 C C . SER A 1 97 ? 1.290 11.003 10.796 1.00 85.25 97 SER A C 1
ATOM 756 O O . SER A 1 97 ? 1.412 10.696 9.615 1.00 85.25 97 SER A O 1
ATOM 758 N N . ASN A 1 98 ? 1.672 10.182 11.777 1.00 90.19 98 ASN A N 1
ATOM 759 C CA . ASN A 1 98 ? 2.281 8.880 11.521 1.00 90.19 98 ASN A CA 1
ATOM 760 C C . ASN A 1 98 ? 1.250 7.882 10.964 1.00 90.19 98 ASN A C 1
ATOM 762 O O . ASN A 1 98 ? 1.536 7.198 9.985 1.00 90.19 98 ASN A O 1
ATOM 766 N N . SER A 1 99 ? 0.029 7.854 11.495 1.00 92.00 99 SER A N 1
ATOM 767 C CA . SER A 1 99 ? -1.062 7.023 10.971 1.00 92.00 99 SER A CA 1
ATOM 768 C C . SER A 1 99 ? -1.422 7.370 9.519 1.00 92.00 99 SER A C 1
ATOM 770 O O . SER A 1 99 ? -1.651 6.474 8.697 1.00 92.00 99 SER A O 1
ATOM 772 N N . ALA A 1 100 ? -1.422 8.663 9.176 1.00 94.12 100 ALA A N 1
ATOM 773 C CA . ALA A 1 100 ? -1.639 9.114 7.803 1.00 94.12 100 ALA A CA 1
ATOM 774 C C . ALA A 1 100 ? -0.518 8.650 6.861 1.00 94.12 100 ALA A C 1
ATOM 776 O O . ALA A 1 100 ? -0.790 8.027 5.833 1.00 94.12 100 ALA A O 1
ATOM 777 N N . VAL A 1 101 ? 0.739 8.871 7.253 1.00 95.38 101 VAL A N 1
ATOM 778 C CA . VAL A 1 101 ? 1.928 8.455 6.490 1.00 95.38 101 VAL A CA 1
ATOM 779 C C . VAL A 1 101 ? 1.936 6.946 6.244 1.00 95.38 101 VAL A C 1
ATOM 781 O O . VAL A 1 101 ? 2.127 6.517 5.107 1.00 95.38 101 VAL A O 1
ATOM 784 N N . VAL A 1 102 ? 1.671 6.138 7.276 1.00 94.94 102 VAL A N 1
ATOM 785 C CA . VAL A 1 102 ? 1.619 4.670 7.165 1.00 94.94 102 VAL A CA 1
ATOM 786 C C . VAL A 1 102 ? 0.517 4.223 6.203 1.00 94.94 102 VAL A C 1
ATOM 788 O O . VAL A 1 102 ? 0.740 3.333 5.385 1.00 94.94 102 VAL A O 1
ATOM 791 N N . THR A 1 103 ? -0.657 4.857 6.248 1.00 97.44 103 THR A N 1
ATOM 792 C CA . THR A 1 103 ? -1.775 4.521 5.351 1.00 97.44 103 THR A CA 1
ATOM 793 C C . THR A 1 103 ? -1.428 4.798 3.891 1.00 97.44 103 THR A C 1
ATOM 795 O O . THR A 1 103 ? -1.632 3.934 3.037 1.00 97.44 103 THR A O 1
ATOM 798 N N . TYR A 1 104 ? -0.868 5.975 3.598 1.00 98.25 104 TYR A N 1
ATOM 799 C CA . TYR A 1 104 ? -0.442 6.330 2.245 1.00 98.25 104 TYR A CA 1
ATOM 800 C C . TYR A 1 104 ? 0.680 5.418 1.736 1.00 98.25 104 TYR A C 1
ATOM 802 O O . TYR A 1 104 ? 0.615 4.931 0.610 1.00 98.25 104 TYR A O 1
ATOM 810 N N . ASN A 1 105 ? 1.664 5.110 2.582 1.00 97.69 105 ASN A N 1
ATOM 811 C CA . ASN A 1 105 ? 2.740 4.188 2.236 1.00 97.69 105 ASN A CA 1
ATOM 812 C C . ASN A 1 105 ? 2.214 2.776 1.915 1.00 97.69 105 ASN A C 1
ATOM 814 O O . ASN A 1 105 ? 2.613 2.176 0.920 1.00 97.69 105 ASN A O 1
ATOM 818 N N . ASN A 1 106 ? 1.277 2.255 2.713 1.00 97.69 106 ASN A N 1
ATOM 819 C CA . ASN A 1 106 ? 0.674 0.946 2.459 1.00 97.69 106 ASN A CA 1
ATOM 820 C C . ASN A 1 106 ? -0.139 0.931 1.157 1.00 97.69 106 ASN A C 1
ATOM 822 O O . ASN A 1 106 ? -0.013 -0.012 0.378 1.00 97.69 106 ASN A O 1
ATOM 826 N N . LEU A 1 107 ? -0.918 1.983 0.875 1.00 98.44 107 LEU A N 1
ATOM 827 C CA . LEU A 1 107 ? -1.606 2.125 -0.415 1.00 98.44 107 LEU A CA 1
ATOM 828 C C . LEU A 1 107 ? -0.624 2.096 -1.582 1.00 98.44 107 LEU A C 1
ATOM 830 O O . LEU A 1 107 ? -0.866 1.383 -2.552 1.00 98.44 107 LEU A O 1
ATOM 834 N N . ALA A 1 108 ? 0.491 2.818 -1.475 1.00 98.31 108 ALA A N 1
ATOM 835 C CA . ALA A 1 108 ? 1.493 2.852 -2.526 1.00 98.31 108 ALA A CA 1
ATOM 836 C C . ALA A 1 108 ? 2.072 1.474 -2.842 1.00 98.31 108 ALA A C 1
ATOM 838 O O . ALA A 1 108 ? 2.118 1.075 -4.005 1.00 98.31 108 ALA A O 1
ATOM 839 N N . VAL A 1 109 ? 2.464 0.725 -1.809 1.00 96.88 109 VAL A N 1
ATOM 840 C CA . VAL A 1 109 ? 3.008 -0.629 -1.968 1.00 96.88 109 VAL A CA 1
ATOM 841 C C . VAL A 1 109 ? 1.985 -1.552 -2.634 1.00 96.88 109 VAL A C 1
ATOM 843 O O . VAL A 1 109 ? 2.337 -2.321 -3.529 1.00 96.88 109 VAL A O 1
ATOM 846 N N . LEU A 1 110 ? 0.712 -1.473 -2.239 1.00 97.44 110 LEU A N 1
ATOM 847 C CA . LEU A 1 110 ? -0.339 -2.305 -2.830 1.00 97.44 110 LEU A CA 1
ATOM 848 C C . LEU A 1 110 ? -0.648 -1.909 -4.278 1.00 97.44 110 LEU A C 1
ATOM 850 O O . LEU A 1 110 ? -0.725 -2.784 -5.138 1.00 97.44 110 LEU A O 1
ATOM 854 N N . TYR A 1 111 ? -0.737 -0.614 -4.583 1.00 98.38 111 TYR A N 1
ATOM 855 C CA . TYR A 1 111 ? -0.914 -0.142 -5.956 1.00 98.38 111 TYR A CA 1
ATOM 856 C C . TYR A 1 111 ? 0.265 -0.523 -6.856 1.00 98.38 111 TYR A C 1
ATOM 858 O O . TYR A 1 111 ? 0.050 -0.984 -7.976 1.00 98.38 111 TYR A O 1
ATOM 866 N N . ALA A 1 112 ? 1.503 -0.425 -6.363 1.00 96.12 112 ALA A N 1
ATOM 867 C CA . ALA A 1 112 ? 2.687 -0.836 -7.111 1.00 96.12 112 ALA A CA 1
ATOM 868 C C . ALA A 1 112 ? 2.678 -2.342 -7.430 1.00 96.12 112 ALA A C 1
ATOM 870 O O . ALA A 1 112 ? 3.032 -2.735 -8.544 1.00 96.12 112 ALA A O 1
ATOM 871 N N . ARG A 1 113 ? 2.222 -3.186 -6.491 1.00 93.44 113 ARG A N 1
ATOM 872 C CA . ARG A 1 113 ? 2.037 -4.634 -6.713 1.00 93.44 113 ARG A CA 1
ATOM 873 C C . ARG A 1 113 ? 0.996 -4.932 -7.794 1.00 93.44 113 ARG A C 1
ATOM 875 O O . ARG A 1 113 ? 1.172 -5.880 -8.551 1.00 93.44 113 ARG A O 1
ATOM 882 N N . GLU A 1 114 ? -0.040 -4.105 -7.909 1.00 94.88 114 GLU A N 1
ATOM 883 C CA . GLU A 1 114 ? -1.059 -4.195 -8.965 1.00 94.88 114 GLU A CA 1
ATOM 884 C C . GLU A 1 114 ? -0.668 -3.470 -10.268 1.00 94.88 114 GLU A C 1
ATOM 886 O O . GLU A 1 114 ? -1.506 -3.313 -11.155 1.00 94.88 114 GLU A O 1
ATOM 891 N N . ARG A 1 115 ? 0.588 -3.009 -10.397 1.00 94.62 115 ARG A N 1
ATOM 892 C CA 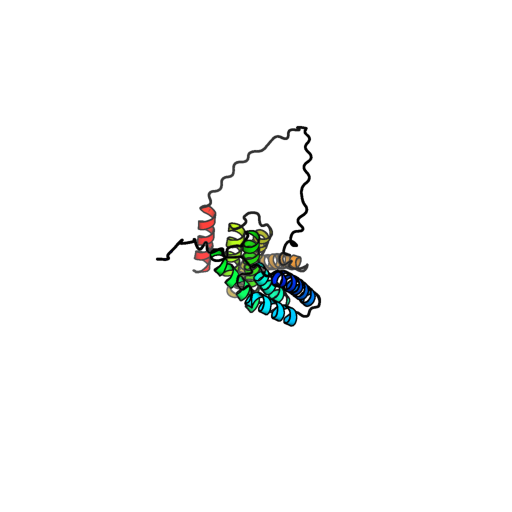. ARG A 1 115 ? 1.077 -2.178 -11.517 1.00 94.62 115 ARG A CA 1
ATOM 893 C C . ARG A 1 115 ? 0.298 -0.869 -11.733 1.00 94.62 115 ARG A C 1
ATOM 895 O O . ARG A 1 115 ? 0.380 -0.257 -12.794 1.00 94.62 115 ARG A O 1
ATOM 902 N N . LYS A 1 116 ? -0.425 -0.386 -10.721 1.00 97.00 116 LYS A N 1
ATOM 903 C CA . LYS A 1 116 ? -1.098 0.924 -10.720 1.00 97.00 116 LYS A CA 1
ATOM 904 C C . LYS A 1 116 ? -0.104 2.014 -10.320 1.00 97.00 116 LYS A C 1
ATOM 906 O O . LYS A 1 116 ? -0.206 2.609 -9.249 1.00 97.00 116 LYS A O 1
ATOM 911 N N . TYR A 1 117 ? 0.908 2.230 -11.156 1.00 96.44 117 TYR A N 1
ATOM 912 C CA . TYR A 1 117 ? 2.065 3.053 -10.792 1.00 96.44 117 TYR A CA 1
ATOM 913 C C . TYR A 1 117 ? 1.727 4.529 -10.548 1.00 96.44 117 TYR A C 1
ATOM 915 O O . TYR A 1 117 ? 2.274 5.114 -9.617 1.00 96.44 117 TYR A O 1
ATOM 923 N N . ASP A 1 118 ? 0.768 5.102 -11.277 1.00 97.38 118 ASP A N 1
ATOM 924 C CA . ASP A 1 118 ? 0.339 6.491 -11.060 1.00 97.38 118 ASP A CA 1
ATOM 925 C C . ASP A 1 118 ? -0.326 6.691 -9.690 1.00 97.38 118 ASP A C 1
ATOM 927 O O . ASP A 1 118 ? -0.112 7.703 -9.021 1.00 97.38 118 ASP A O 1
ATOM 931 N N . ASP A 1 119 ? -1.135 5.725 -9.249 1.00 98.19 119 ASP A N 1
ATOM 932 C CA . ASP A 1 119 ? -1.782 5.778 -7.937 1.00 98.19 119 ASP A CA 1
ATOM 933 C C . ASP A 1 119 ? -0.773 5.521 -6.814 1.00 98.19 119 ASP A C 1
ATOM 935 O O . ASP A 1 119 ? -0.838 6.161 -5.760 1.00 98.19 119 ASP A O 1
ATOM 939 N N . ALA A 1 120 ? 0.202 4.638 -7.055 1.00 98.50 120 ALA A N 1
ATOM 940 C CA . ALA A 1 120 ? 1.310 4.416 -6.136 1.00 98.50 120 ALA A CA 1
ATOM 941 C C . ALA A 1 120 ? 2.159 5.681 -5.947 1.00 98.50 120 ALA A C 1
ATOM 943 O O . ALA A 1 120 ? 2.468 6.044 -4.812 1.00 98.50 120 ALA A O 1
ATOM 944 N N . LEU A 1 121 ? 2.475 6.381 -7.042 1.00 98.44 121 LEU A N 1
ATOM 945 C CA . LEU A 1 121 ? 3.256 7.615 -7.025 1.00 98.44 121 LEU A CA 1
ATOM 946 C C . LEU A 1 121 ? 2.556 8.694 -6.197 1.00 98.44 121 LEU A C 1
ATOM 948 O O . LEU A 1 121 ? 3.142 9.211 -5.248 1.00 98.44 121 LEU A O 1
ATOM 952 N N . LYS A 1 122 ? 1.273 8.958 -6.478 1.00 98.50 122 LYS A N 1
ATOM 953 C CA . LYS A 1 122 ? 0.468 9.930 -5.716 1.00 98.50 122 LYS A CA 1
ATOM 954 C C . LYS A 1 122 ? 0.427 9.598 -4.227 1.00 98.50 122 LYS A C 1
ATOM 956 O O . LYS A 1 122 ? 0.519 10.489 -3.386 1.00 98.50 122 LYS A O 1
ATOM 961 N N . ALA A 1 123 ? 0.277 8.319 -3.882 1.00 98.38 123 ALA A N 1
ATOM 962 C CA . ALA A 1 123 ? 0.251 7.894 -2.490 1.00 98.38 123 ALA A CA 1
ATOM 963 C C . ALA A 1 123 ? 1.606 8.138 -1.792 1.00 98.38 123 ALA A C 1
ATOM 965 O O . ALA A 1 123 ? 1.628 8.659 -0.678 1.00 98.38 123 ALA A O 1
ATOM 966 N N . LEU A 1 124 ? 2.741 7.861 -2.444 1.00 98.31 124 LEU A N 1
ATOM 967 C CA . LEU A 1 124 ? 4.066 8.169 -1.881 1.00 98.31 124 LEU A CA 1
ATOM 968 C C . LEU A 1 124 ? 4.315 9.669 -1.752 1.00 98.31 124 LEU A C 1
ATOM 970 O O . LEU A 1 124 ? 4.848 10.110 -0.735 1.00 98.31 124 LEU A O 1
ATOM 974 N N . GLU A 1 125 ? 3.885 10.465 -2.729 1.00 98.19 125 GLU A N 1
ATOM 975 C CA . GLU A 1 125 ? 3.964 11.925 -2.659 1.00 98.19 125 GLU A CA 1
ATOM 976 C C . GLU A 1 125 ? 3.183 12.469 -1.457 1.00 98.19 125 GLU A C 1
ATOM 978 O O . GLU A 1 125 ? 3.704 13.304 -0.718 1.00 98.19 125 GLU A O 1
ATOM 983 N N . LEU A 1 126 ? 1.980 11.947 -1.191 1.00 97.38 126 LEU A N 1
ATOM 984 C CA . LEU A 1 126 ? 1.198 12.303 -0.002 1.00 97.38 126 LEU A CA 1
ATOM 985 C C . LEU A 1 126 ? 1.883 11.863 1.302 1.00 97.38 126 LEU A C 1
ATOM 987 O O . LEU A 1 126 ? 1.884 12.619 2.280 1.00 97.38 126 LEU A O 1
ATOM 991 N N . ALA A 1 127 ? 2.501 10.678 1.332 1.00 96.75 127 ALA A N 1
ATOM 992 C CA . ALA A 1 127 ? 3.270 10.215 2.488 1.00 96.75 127 ALA A CA 1
ATOM 993 C C . ALA A 1 127 ? 4.456 11.153 2.786 1.00 96.75 127 ALA A C 1
ATOM 995 O O . ALA A 1 127 ? 4.622 11.604 3.921 1.00 96.75 127 ALA A O 1
ATOM 996 N N . ILE A 1 128 ? 5.230 11.514 1.757 1.00 97.25 128 ILE A N 1
ATOM 997 C CA . ILE A 1 128 ? 6.377 12.429 1.854 1.00 97.25 128 ILE A CA 1
ATOM 998 C C . ILE A 1 128 ? 5.918 13.847 2.211 1.00 97.25 128 ILE A C 1
ATOM 1000 O O . ILE A 1 128 ? 6.547 14.508 3.033 1.00 97.25 128 ILE A O 1
ATOM 1004 N N . GLN A 1 129 ? 4.806 14.325 1.652 1.00 96.62 129 GLN A N 1
ATOM 1005 C CA . GLN A 1 129 ? 4.245 15.628 2.004 1.00 96.62 129 GLN A CA 1
ATOM 1006 C C . GLN A 1 129 ? 3.834 15.683 3.481 1.00 96.62 129 GLN A C 1
ATOM 1008 O O . GLN A 1 129 ? 4.049 16.700 4.140 1.00 96.62 129 GLN A O 1
ATOM 1013 N N . THR A 1 130 ? 3.265 14.591 4.000 1.00 93.25 130 THR A N 1
ATOM 1014 C CA . THR A 1 130 ? 2.827 14.496 5.399 1.00 93.25 130 THR A CA 1
ATOM 1015 C C . THR A 1 130 ? 4.018 14.401 6.355 1.00 93.25 130 THR A C 1
ATOM 1017 O O . THR A 1 130 ? 4.008 15.027 7.414 1.00 93.25 130 THR A O 1
ATOM 1020 N N . HIS A 1 131 ? 5.060 13.651 5.988 1.00 95.06 131 HIS A N 1
ATOM 1021 C CA . HIS A 1 131 ? 6.280 13.521 6.781 1.00 95.06 131 HIS A CA 1
ATOM 1022 C C . HIS A 1 131 ? 7.527 13.472 5.877 1.00 95.06 131 HIS A C 1
ATOM 1024 O O . HIS A 1 131 ? 7.994 12.390 5.510 1.00 95.06 131 HIS A O 1
ATOM 1030 N N . PRO A 1 132 ? 8.146 14.631 5.580 1.00 96.62 132 PRO A N 1
ATOM 1031 C CA . PRO A 1 132 ? 9.241 14.721 4.609 1.00 96.62 132 PRO A CA 1
ATOM 1032 C C . PRO A 1 132 ? 10.471 13.861 4.909 1.00 96.62 132 PRO A C 1
ATOM 1034 O O . PRO A 1 132 ? 11.178 13.473 3.983 1.00 96.62 132 PRO A O 1
ATOM 1037 N N . SER A 1 133 ? 10.739 13.539 6.178 1.00 94.81 133 SER A N 1
ATOM 1038 C CA . SER A 1 133 ? 11.863 12.686 6.593 1.00 94.81 133 SER A CA 1
ATOM 1039 C C . SER A 1 133 ? 11.501 11.203 6.752 1.00 94.81 133 SER A C 1
ATOM 1041 O O . SER A 1 133 ? 12.276 10.448 7.337 1.00 94.81 133 SER A O 1
ATOM 1043 N N . TYR A 1 134 ? 10.332 10.761 6.268 1.00 93.12 134 TYR A N 1
ATOM 1044 C CA . TYR A 1 134 ? 9.926 9.359 6.368 1.00 93.12 134 TYR A CA 1
ATOM 1045 C C . TYR A 1 134 ? 10.681 8.523 5.329 1.00 93.12 134 TYR A C 1
ATOM 1047 O O . TYR A 1 134 ? 10.282 8.436 4.169 1.00 93.12 134 TYR A O 1
ATOM 1055 N N . ALA A 1 135 ? 11.807 7.944 5.752 1.00 94.56 135 ALA A N 1
ATOM 1056 C CA . ALA A 1 135 ? 12.757 7.258 4.876 1.00 94.56 135 ALA A CA 1
ATOM 1057 C C . ALA A 1 135 ? 12.110 6.153 4.027 1.00 94.56 135 ALA A C 1
ATOM 1059 O O . ALA A 1 135 ? 12.374 6.082 2.832 1.00 94.56 135 ALA A O 1
ATOM 1060 N N . THR A 1 136 ? 11.202 5.365 4.611 1.00 94.56 136 THR A N 1
ATOM 1061 C CA . THR A 1 136 ? 10.521 4.260 3.920 1.00 94.56 136 THR A CA 1
ATOM 1062 C C . THR A 1 136 ? 9.709 4.723 2.706 1.00 94.56 136 THR A C 1
ATOM 1064 O O . THR A 1 136 ? 9.664 4.016 1.707 1.00 94.56 136 THR A O 1
ATOM 1067 N N . ALA A 1 137 ? 9.102 5.917 2.728 1.00 94.19 137 ALA A N 1
ATOM 1068 C CA . ALA A 1 137 ? 8.403 6.418 1.541 1.00 94.19 137 ALA A CA 1
ATOM 1069 C C . ALA A 1 137 ? 9.370 6.843 0.424 1.00 94.19 137 ALA A C 1
ATOM 1071 O O . ALA A 1 137 ? 9.049 6.672 -0.747 1.00 94.19 137 ALA A O 1
ATOM 1072 N N . HIS A 1 138 ? 10.554 7.366 0.763 1.00 96.38 138 HIS A N 1
ATOM 1073 C CA . HIS A 1 138 ? 11.584 7.686 -0.236 1.00 96.38 138 HIS A CA 1
ATOM 1074 C C . HIS A 1 138 ? 12.195 6.426 -0.851 1.00 96.38 138 HIS A C 1
ATOM 1076 O O . HIS A 1 138 ? 12.428 6.393 -2.055 1.00 96.38 138 HIS A O 1
ATOM 1082 N N . GLU A 1 139 ? 12.416 5.395 -0.037 1.00 95.38 139 GLU A N 1
ATOM 1083 C CA . GLU A 1 139 ? 12.844 4.065 -0.485 1.00 95.38 139 GLU A CA 1
ATOM 1084 C C . GLU A 1 139 ? 11.827 3.471 -1.468 1.00 95.38 139 GLU A C 1
ATOM 1086 O O . GLU A 1 139 ? 12.154 3.269 -2.637 1.00 95.38 139 GLU A O 1
ATOM 1091 N N . ASN A 1 140 ? 10.559 3.369 -1.053 1.00 95.62 140 ASN A N 1
ATOM 1092 C CA . ASN A 1 140 ? 9.477 2.861 -1.900 1.00 95.62 140 ASN A CA 1
ATOM 1093 C C . ASN A 1 140 ? 9.290 3.677 -3.191 1.00 95.62 140 ASN A C 1
ATOM 1095 O O . ASN A 1 140 ? 8.856 3.138 -4.209 1.00 95.62 140 ASN A O 1
ATOM 1099 N N . LEU A 1 141 ? 9.607 4.977 -3.173 1.00 96.06 141 LEU A N 1
ATOM 1100 C CA . LEU A 1 141 ? 9.573 5.826 -4.364 1.00 96.06 141 LEU A CA 1
ATOM 1101 C C . LEU A 1 141 ? 10.708 5.485 -5.336 1.00 96.06 141 LEU A C 1
ATOM 1103 O O . LEU A 1 141 ? 10.483 5.444 -6.546 1.00 96.06 141 LEU A O 1
ATOM 1107 N N . GLY A 1 142 ? 11.902 5.194 -4.819 1.00 95.06 142 GLY A N 1
ATOM 1108 C CA . GLY A 1 142 ? 13.012 4.662 -5.608 1.00 95.06 142 GLY A CA 1
ATOM 1109 C C . GLY A 1 142 ? 12.649 3.339 -6.284 1.00 95.06 142 GLY A C 1
ATOM 1110 O O . GLY A 1 142 ? 12.812 3.209 -7.501 1.00 95.06 142 GLY A O 1
ATOM 1111 N N . ASP A 1 143 ? 12.075 2.402 -5.527 1.00 93.50 143 ASP A N 1
ATOM 1112 C CA . ASP A 1 143 ? 11.654 1.099 -6.056 1.00 93.50 143 ASP A CA 1
ATOM 1113 C C . ASP A 1 143 ? 10.544 1.243 -7.097 1.00 93.50 143 ASP A C 1
ATOM 1115 O O . ASP A 1 143 ? 10.564 0.583 -8.140 1.00 93.50 143 ASP A O 1
ATOM 1119 N N . LEU A 1 144 ? 9.590 2.150 -6.866 1.00 95.50 144 LEU A N 1
ATOM 1120 C CA . LEU A 1 144 ? 8.539 2.459 -7.830 1.00 95.50 144 LEU A CA 1
ATOM 1121 C C . LEU A 1 144 ? 9.122 2.981 -9.150 1.00 95.50 144 LEU A C 1
ATOM 1123 O O . LEU A 1 144 ? 8.750 2.486 -10.216 1.00 95.50 144 LEU A O 1
ATOM 1127 N N . TYR A 1 145 ? 10.070 3.921 -9.102 1.00 95.94 145 TYR A N 1
ATOM 1128 C CA . TYR A 1 145 ? 10.721 4.427 -10.312 1.00 95.94 145 TYR A CA 1
ATOM 1129 C C . TYR A 1 145 ? 11.504 3.344 -11.053 1.00 95.94 145 TYR A C 1
ATOM 1131 O O . TYR A 1 145 ? 11.452 3.285 -12.284 1.00 95.94 145 TYR A O 1
ATOM 1139 N N . ALA A 1 146 ? 12.186 2.455 -10.332 1.00 93.50 146 ALA A N 1
ATOM 1140 C CA . ALA A 1 146 ? 12.862 1.317 -10.939 1.00 93.50 146 ALA A CA 1
ATOM 1141 C C . ALA A 1 146 ? 11.862 0.375 -11.647 1.00 93.50 146 ALA A C 1
ATOM 1143 O O . ALA A 1 146 ? 12.138 -0.092 -12.755 1.00 93.50 146 ALA A O 1
ATOM 1144 N N . ARG A 1 147 ? 10.671 0.146 -11.067 1.00 92.75 147 ARG A N 1
ATOM 1145 C CA . ARG A 1 147 ? 9.618 -0.703 -11.663 1.00 92.75 147 ARG A CA 1
ATOM 1146 C C . ARG A 1 147 ? 9.049 -0.070 -12.931 1.00 92.75 147 ARG A C 1
ATOM 1148 O O . ARG A 1 147 ? 8.928 -0.746 -13.950 1.00 92.75 147 ARG A O 1
ATOM 1155 N N . MET A 1 148 ? 8.776 1.234 -12.899 1.00 94.56 148 MET A N 1
ATOM 1156 C CA . MET A 1 148 ? 8.323 1.989 -14.073 1.00 94.56 148 MET A CA 1
ATOM 1157 C C . MET A 1 148 ? 9.375 1.989 -15.192 1.00 94.56 148 MET A C 1
ATOM 1159 O O . MET A 1 148 ? 9.033 1.854 -16.367 1.00 94.56 148 MET A O 1
ATOM 1163 N N . ALA A 1 149 ? 10.661 2.101 -14.841 1.00 94.50 149 ALA A N 1
ATOM 1164 C CA . ALA A 1 149 ? 11.755 2.015 -15.804 1.00 94.50 149 ALA A CA 1
ATOM 1165 C C . ALA A 1 149 ? 11.847 0.620 -16.444 1.00 94.50 149 ALA A C 1
ATOM 1167 O O . ALA A 1 149 ? 12.000 0.521 -17.661 1.00 94.50 149 ALA A O 1
ATOM 1168 N N . SER A 1 150 ? 11.708 -0.447 -15.650 1.00 92.38 150 SER A N 1
ATOM 1169 C CA . SER A 1 150 ? 11.672 -1.829 -16.144 1.00 92.38 150 SER A CA 1
ATOM 1170 C C . SER A 1 150 ? 10.527 -2.028 -17.142 1.00 92.38 150 SER A C 1
ATOM 1172 O O . SER A 1 150 ? 10.779 -2.457 -18.266 1.00 92.38 150 SER A O 1
ATOM 1174 N N . GLU A 1 151 ? 9.307 -1.590 -16.815 1.00 92.06 151 GLU A N 1
ATOM 1175 C CA . GLU A 1 151 ? 8.162 -1.682 -17.733 1.00 92.06 151 GLU A CA 1
ATOM 1176 C C . GLU A 1 151 ? 8.355 -0.854 -19.017 1.00 92.06 151 GLU A C 1
ATOM 1178 O O . GLU A 1 151 ? 7.900 -1.239 -20.099 1.00 92.06 151 GLU A O 1
ATOM 1183 N N . ALA A 1 152 ? 9.024 0.297 -18.932 1.00 92.94 152 ALA A N 1
ATOM 1184 C CA . ALA A 1 152 ? 9.353 1.092 -20.110 1.00 92.94 152 ALA A CA 1
ATOM 1185 C C . ALA A 1 152 ? 10.366 0.378 -21.023 1.00 92.94 152 ALA A C 1
ATOM 1187 O O . ALA A 1 152 ? 10.193 0.391 -22.244 1.00 92.94 152 ALA A O 1
ATOM 1188 N N . TYR A 1 153 ? 11.388 -0.275 -20.458 1.00 92.38 153 TYR A N 1
ATOM 1189 C CA . TYR A 1 153 ? 12.344 -1.067 -21.237 1.00 92.38 153 TYR A CA 1
ATOM 1190 C C . TYR A 1 153 ? 11.697 -2.304 -21.865 1.00 92.38 153 TYR A C 1
ATOM 1192 O O . TYR A 1 153 ? 11.929 -2.552 -23.049 1.00 92.38 153 TYR A O 1
ATOM 1200 N N . ASP A 1 154 ? 10.831 -3.012 -21.135 1.00 90.62 154 ASP A N 1
ATOM 1201 C CA . ASP A 1 154 ? 10.061 -4.143 -21.670 1.00 90.62 154 ASP A CA 1
ATOM 1202 C C . ASP A 1 154 ? 9.219 -3.720 -22.879 1.00 90.62 154 ASP A C 1
ATOM 1204 O O . ASP A 1 154 ? 9.258 -4.349 -23.941 1.00 90.62 154 ASP A O 1
ATOM 1208 N N . ARG A 1 155 ? 8.498 -2.596 -22.758 1.00 91.38 155 ARG A N 1
ATOM 1209 C CA . ARG A 1 155 ? 7.727 -2.028 -23.872 1.00 91.38 155 ARG A CA 1
ATOM 1210 C C . ARG A 1 155 ? 8.625 -1.659 -25.048 1.00 91.38 155 ARG A C 1
ATOM 1212 O O . ARG A 1 155 ? 8.298 -2.004 -26.184 1.00 91.38 155 ARG A O 1
ATOM 1219 N N . ALA A 1 156 ? 9.762 -1.012 -24.800 1.00 90.25 156 ALA A N 1
ATOM 1220 C CA . ALA A 1 156 ? 10.703 -0.647 -25.856 1.00 90.25 156 ALA A CA 1
ATOM 1221 C C . ALA A 1 156 ? 11.228 -1.877 -26.620 1.00 90.25 156 ALA A C 1
ATOM 1223 O O . ALA A 1 156 ? 11.272 -1.845 -27.849 1.00 90.25 156 ALA A O 1
ATOM 1224 N N . LEU A 1 157 ? 11.561 -2.967 -25.920 1.00 91.19 157 LEU A N 1
ATOM 1225 C CA . LEU A 1 157 ? 11.996 -4.230 -26.530 1.00 91.19 157 LEU A CA 1
ATOM 1226 C C . LEU A 1 157 ? 10.870 -4.906 -27.327 1.00 91.19 157 LEU A C 1
ATOM 1228 O O . LEU A 1 157 ? 11.121 -5.458 -28.398 1.00 91.19 157 LEU A O 1
ATOM 1232 N N . SER A 1 158 ? 9.620 -4.807 -26.861 1.00 89.81 158 SER A N 1
ATOM 1233 C CA . SER A 1 158 ? 8.462 -5.372 -27.569 1.00 89.81 158 SER A CA 1
ATOM 1234 C C . SER A 1 158 ? 8.169 -4.693 -28.917 1.00 89.81 158 SER A C 1
ATOM 1236 O O . SER A 1 158 ? 7.666 -5.343 -29.831 1.00 89.81 158 SER A O 1
ATOM 1238 N N . VAL A 1 159 ? 8.503 -3.402 -29.058 1.00 90.88 159 VAL A N 1
ATOM 1239 C CA . VAL A 1 159 ? 8.246 -2.611 -30.276 1.00 90.88 159 VAL A CA 1
ATOM 1240 C C . VAL A 1 159 ? 9.480 -2.528 -31.180 1.00 90.88 159 VAL A C 1
ATOM 1242 O O . VAL A 1 159 ? 9.362 -2.621 -32.399 1.00 90.88 159 VAL A O 1
ATOM 1245 N N . GLY A 1 160 ? 10.661 -2.317 -30.594 1.00 82.56 160 GLY A N 1
ATOM 1246 C CA . GLY A 1 160 ? 11.906 -2.025 -31.311 1.00 82.56 160 GLY A CA 1
ATOM 1247 C C . GLY A 1 160 ? 12.758 -3.245 -31.662 1.00 82.56 160 GLY A C 1
ATOM 1248 O O . GLY A 1 160 ? 13.771 -3.087 -32.344 1.00 82.56 160 GLY A O 1
ATOM 1249 N N . GLY A 1 161 ? 12.367 -4.443 -31.218 1.00 78.25 161 GLY A N 1
ATOM 1250 C CA . GLY A 1 161 ? 13.159 -5.659 -31.383 1.00 78.25 161 GLY A CA 1
ATOM 1251 C C . GLY A 1 161 ? 14.404 -5.690 -30.491 1.00 78.25 161 GLY A C 1
ATOM 1252 O O . GLY A 1 161 ? 14.519 -4.942 -29.519 1.00 78.25 161 GLY A O 1
ATOM 1253 N N . GLU A 1 162 ? 15.336 -6.589 -30.816 1.00 81.31 162 GLU A N 1
ATOM 1254 C CA . GLU A 1 162 ? 16.531 -6.859 -30.007 1.00 81.31 162 GLU A CA 1
ATOM 1255 C C . GLU A 1 162 ? 17.393 -5.597 -29.831 1.00 81.31 162 GLU A C 1
ATOM 1257 O O . GLU A 1 162 ? 17.904 -5.014 -30.792 1.00 81.31 162 GLU A O 1
ATOM 1262 N N . ASN A 1 163 ? 17.587 -5.182 -28.577 1.00 87.81 163 ASN A N 1
ATOM 1263 C CA . ASN A 1 163 ? 18.477 -4.087 -28.221 1.00 87.81 163 ASN A CA 1
ATOM 1264 C C . ASN A 1 163 ? 19.282 -4.460 -26.978 1.00 87.81 163 ASN A C 1
ATOM 1266 O O . ASN A 1 163 ? 18.849 -4.250 -25.844 1.00 87.81 163 ASN A O 1
ATOM 1270 N N . LYS A 1 164 ? 20.512 -4.926 -27.213 1.00 90.00 164 LYS A N 1
ATOM 1271 C CA . LYS A 1 164 ? 21.456 -5.366 -26.173 1.00 90.00 164 LYS A CA 1
ATOM 1272 C C . LYS A 1 164 ? 21.659 -4.350 -25.051 1.00 90.00 164 LYS A C 1
ATOM 1274 O O . LYS A 1 164 ? 21.888 -4.730 -23.910 1.00 90.00 164 LYS A O 1
ATOM 1279 N N . THR A 1 165 ? 21.576 -3.051 -25.348 1.00 90.56 165 THR A N 1
ATOM 1280 C CA . THR A 1 165 ? 21.716 -2.017 -24.310 1.00 90.56 165 THR A CA 1
ATOM 1281 C C . THR A 1 165 ? 20.524 -2.028 -23.357 1.00 90.56 165 THR A C 1
ATOM 1283 O O . THR A 1 165 ? 20.704 -1.870 -22.153 1.00 90.56 165 THR A O 1
ATOM 1286 N N . MET A 1 166 ? 19.312 -2.206 -23.883 1.00 88.50 166 MET A N 1
ATOM 1287 C CA . MET A 1 166 ? 18.092 -2.237 -23.073 1.00 88.50 166 MET A CA 1
ATOM 1288 C C . MET A 1 166 ? 17.986 -3.539 -22.283 1.00 88.50 166 MET A C 1
ATOM 1290 O O . MET A 1 166 ? 17.622 -3.487 -21.117 1.00 88.50 166 MET A O 1
ATOM 1294 N N . GLU A 1 167 ? 18.417 -4.667 -22.850 1.00 88.75 167 GLU A N 1
ATOM 1295 C CA . GLU A 1 167 ? 18.525 -5.945 -22.129 1.00 88.75 167 GLU A CA 1
ATOM 1296 C C . GLU A 1 167 ? 19.475 -5.853 -20.927 1.00 88.75 167 GLU A C 1
ATOM 1298 O O . GLU A 1 167 ? 19.141 -6.301 -19.834 1.00 88.75 167 GLU A O 1
ATOM 1303 N N . ILE A 1 168 ? 20.643 -5.218 -21.095 1.00 91.88 168 ILE A N 1
ATOM 1304 C CA . ILE A 1 168 ? 21.592 -4.999 -19.991 1.00 91.88 168 ILE A CA 1
ATOM 1305 C C . ILE A 1 168 ? 20.968 -4.120 -18.901 1.00 91.88 168 ILE A C 1
ATOM 1307 O O . ILE A 1 168 ? 21.108 -4.414 -17.714 1.00 91.88 168 ILE A O 1
ATOM 1311 N N . LYS A 1 169 ? 20.283 -3.038 -19.289 1.00 91.44 169 LYS A N 1
ATOM 1312 C CA . LYS A 1 169 ? 19.624 -2.130 -18.340 1.00 91.44 169 LYS A CA 1
ATOM 1313 C C . LYS A 1 169 ? 18.474 -2.806 -17.597 1.00 91.44 169 LYS A C 1
ATOM 1315 O O . LYS A 1 169 ? 18.349 -2.603 -16.394 1.00 91.44 169 LYS A O 1
ATOM 1320 N N . LEU A 1 170 ? 17.669 -3.605 -18.293 1.00 91.19 170 LEU A N 1
ATOM 1321 C CA . LEU A 1 170 ? 16.581 -4.375 -17.702 1.00 91.19 170 LEU A CA 1
ATOM 1322 C C . LEU A 1 170 ? 17.125 -5.382 -16.689 1.00 91.19 170 LEU A C 1
ATOM 1324 O O . LEU A 1 170 ? 16.689 -5.377 -15.545 1.00 91.19 170 LEU A O 1
ATOM 1328 N N . LYS A 1 171 ? 18.157 -6.144 -17.065 1.00 90.44 171 LYS A N 1
ATOM 1329 C CA . LYS A 1 171 ? 18.815 -7.090 -16.160 1.00 90.44 171 LYS A CA 1
ATOM 1330 C C . LYS A 1 171 ? 19.345 -6.420 -14.890 1.00 90.44 171 LYS A C 1
ATOM 1332 O O . LYS A 1 171 ? 19.192 -6.957 -13.802 1.00 90.44 171 LYS A O 1
ATOM 1337 N N . PHE A 1 172 ? 19.942 -5.234 -15.008 1.00 90.69 172 PHE A N 1
ATOM 1338 C CA . PHE A 1 172 ? 20.389 -4.488 -13.830 1.00 90.69 172 PHE A CA 1
ATOM 1339 C C . PHE A 1 172 ? 19.221 -4.118 -12.901 1.00 90.69 172 PHE A C 1
ATOM 1341 O O . PHE A 1 172 ? 19.356 -4.217 -11.686 1.00 90.69 172 PHE A O 1
ATOM 1348 N N . LEU A 1 173 ? 18.074 -3.709 -13.454 1.00 90.94 173 LEU A N 1
ATOM 1349 C CA . LEU A 1 173 ? 16.879 -3.424 -12.655 1.00 90.94 173 LEU A CA 1
ATOM 1350 C C . LEU A 1 173 ? 16.320 -4.691 -11.994 1.00 90.94 173 LEU A C 1
ATOM 1352 O O . LEU A 1 173 ? 15.937 -4.641 -10.830 1.00 90.94 173 LEU A O 1
ATOM 1356 N N . GLU A 1 174 ? 16.317 -5.828 -12.690 1.00 86.31 174 GLU A N 1
ATOM 1357 C CA . GLU A 1 174 ? 15.940 -7.125 -12.109 1.00 86.31 174 GLU A CA 1
ATOM 1358 C C . GLU A 1 174 ? 16.842 -7.500 -10.922 1.00 86.31 174 GLU A C 1
ATOM 1360 O O . GLU A 1 174 ? 16.340 -7.914 -9.874 1.00 86.31 174 GLU A O 1
ATOM 1365 N N . ASP A 1 175 ? 18.157 -7.290 -11.049 1.00 86.56 175 ASP A N 1
ATOM 1366 C CA . ASP A 1 175 ? 19.126 -7.544 -9.978 1.00 86.56 175 ASP A CA 1
ATOM 1367 C C . ASP A 1 175 ? 18.877 -6.644 -8.751 1.00 86.56 175 ASP A C 1
ATOM 1369 O O . ASP A 1 175 ? 19.027 -7.107 -7.619 1.00 86.56 175 ASP A O 1
ATOM 1373 N N . VAL A 1 176 ? 18.451 -5.386 -8.947 1.00 83.81 176 VAL A N 1
ATOM 1374 C CA . VAL A 1 176 ? 18.066 -4.479 -7.846 1.00 83.81 176 VAL A CA 1
ATOM 1375 C C . VAL A 1 176 ? 16.894 -5.060 -7.046 1.00 83.81 176 VAL A C 1
ATOM 1377 O O . VAL A 1 176 ? 16.963 -5.108 -5.820 1.00 83.81 176 VAL A O 1
ATOM 1380 N N . PHE A 1 177 ? 15.860 -5.578 -7.715 1.00 79.62 177 PHE A N 1
ATOM 1381 C CA . PHE A 1 177 ? 14.703 -6.178 -7.034 1.00 79.62 177 PHE A CA 1
ATOM 1382 C C . PHE A 1 177 ? 15.001 -7.538 -6.399 1.00 79.62 177 PHE A C 1
ATOM 1384 O O . PHE A 1 177 ? 14.355 -7.917 -5.424 1.00 79.62 177 PHE A O 1
ATOM 1391 N N . ALA A 1 178 ? 15.987 -8.285 -6.899 1.00 74.50 178 ALA A N 1
ATOM 1392 C CA . ALA A 1 178 ? 16.370 -9.567 -6.306 1.00 74.50 178 ALA A CA 1
ATOM 1393 C C . ALA A 1 178 ? 16.890 -9.416 -4.861 1.00 74.50 178 ALA A C 1
ATOM 1395 O O . ALA A 1 178 ? 16.732 -10.333 -4.046 1.00 74.50 178 ALA A O 1
ATOM 1396 N N . VAL A 1 179 ? 17.447 -8.247 -4.520 1.00 64.00 179 VAL A N 1
ATOM 1397 C CA . VAL A 1 179 ? 17.915 -7.913 -3.165 1.00 64.00 179 VAL A CA 1
ATOM 1398 C C . VAL A 1 179 ? 16.749 -7.812 -2.161 1.00 64.00 179 VAL A C 1
ATOM 1400 O O . VAL A 1 179 ? 16.942 -8.122 -0.987 1.00 64.00 179 VAL A O 1
ATOM 1403 N N . GLU A 1 180 ? 15.523 -7.497 -2.606 1.00 57.00 180 GLU A N 1
ATOM 1404 C CA . GLU A 1 180 ? 14.321 -7.361 -1.754 1.00 57.00 180 GLU A CA 1
ATOM 1405 C C . GLU A 1 180 ? 13.764 -8.695 -1.217 1.00 57.00 180 GLU A C 1
ATOM 1407 O O . GLU A 1 180 ? 12.890 -8.701 -0.347 1.00 57.00 180 GLU A O 1
ATOM 1412 N N . SER A 1 181 ? 14.258 -9.849 -1.684 1.00 41.62 181 SER A N 1
ATOM 1413 C CA . SER A 1 181 ? 13.732 -11.184 -1.324 1.00 41.62 181 SER A CA 1
ATOM 1414 C C . SER A 1 181 ? 13.823 -11.528 0.180 1.00 41.62 181 SER A C 1
ATOM 1416 O O . SER A 1 181 ? 13.355 -12.583 0.609 1.00 41.62 181 SER A O 1
ATOM 1418 N N . GLY A 1 182 ? 14.409 -10.642 0.992 1.00 35.72 182 GLY A N 1
ATOM 1419 C CA . GLY A 1 182 ? 14.465 -10.679 2.452 1.00 35.72 182 GLY A CA 1
ATOM 1420 C C . GLY A 1 182 ? 13.379 -9.852 3.155 1.00 35.72 182 GLY A C 1
ATOM 1421 O O . GLY A 1 182 ? 13.691 -9.152 4.107 1.00 35.72 182 GLY A O 1
ATOM 1422 N N . GLY A 1 183 ? 12.117 -9.945 2.725 1.00 37.38 183 GLY A N 1
ATOM 1423 C CA . GLY A 1 183 ? 10.947 -9.546 3.519 1.00 37.38 183 GLY A CA 1
ATOM 1424 C C . GLY A 1 183 ? 10.565 -8.065 3.450 1.00 37.38 183 GLY A C 1
ATOM 1425 O O . GLY A 1 183 ? 11.128 -7.224 4.142 1.00 37.38 183 GLY A O 1
ATOM 1426 N N . THR A 1 184 ? 9.496 -7.759 2.708 1.00 36.66 184 THR A N 1
ATOM 1427 C CA . THR A 1 184 ? 8.794 -6.472 2.799 1.00 36.66 184 THR A CA 1
ATOM 1428 C C . THR A 1 184 ? 8.210 -6.306 4.201 1.00 36.66 184 THR A C 1
ATOM 1430 O O . THR A 1 184 ? 7.133 -6.829 4.504 1.00 36.66 184 THR A O 1
ATOM 1433 N N . ALA A 1 185 ? 8.926 -5.589 5.064 1.00 39.47 185 ALA A N 1
ATOM 1434 C CA . ALA A 1 185 ? 8.417 -5.115 6.337 1.00 39.47 185 ALA A CA 1
ATOM 1435 C C . ALA A 1 185 ? 7.379 -4.019 6.064 1.00 39.47 185 ALA A C 1
ATOM 1437 O O . ALA A 1 185 ? 7.689 -2.833 5.992 1.00 39.47 185 ALA A O 1
ATOM 1438 N N . ILE A 1 186 ? 6.118 -4.427 5.912 1.00 46.69 186 ILE A N 1
ATOM 1439 C CA . ILE A 1 186 ? 4.975 -3.561 6.221 1.00 46.69 186 ILE A CA 1
ATOM 1440 C C . ILE A 1 186 ? 5.270 -2.917 7.575 1.00 46.69 186 ILE A C 1
ATOM 1442 O O . ILE A 1 186 ? 5.504 -3.633 8.551 1.00 46.69 186 ILE A O 1
ATOM 1446 N N . ALA A 1 187 ? 5.350 -1.583 7.591 1.00 40.84 187 ALA A N 1
ATOM 1447 C CA . ALA A 1 187 ? 5.775 -0.795 8.738 1.00 40.84 187 ALA A CA 1
ATOM 1448 C C . ALA A 1 187 ? 5.068 -1.293 10.005 1.00 40.84 187 ALA A C 1
ATOM 1450 O O . ALA A 1 187 ? 3.857 -1.122 10.170 1.00 40.84 187 ALA A O 1
ATOM 1451 N N . GLN A 1 188 ? 5.828 -1.959 10.877 1.00 31.16 188 GLN A N 1
ATOM 1452 C CA . GLN A 1 188 ? 5.331 -2.409 12.166 1.00 31.16 188 GLN A CA 1
ATOM 1453 C C . GLN A 1 188 ? 4.884 -1.165 12.929 1.00 31.16 188 GLN A C 1
ATOM 1455 O O . GLN A 1 188 ? 5.663 -0.235 13.142 1.00 31.16 188 GLN A O 1
ATOM 1460 N N . THR A 1 189 ? 3.610 -1.135 13.312 1.00 31.86 189 THR A N 1
ATOM 1461 C CA . THR A 1 189 ? 3.063 -0.095 14.181 1.00 31.86 189 THR A CA 1
ATOM 1462 C C . THR A 1 189 ? 3.949 0.034 15.423 1.00 31.86 189 THR A C 1
ATOM 1464 O O . THR A 1 189 ? 4.204 -0.991 16.068 1.00 31.86 189 THR A O 1
ATOM 1467 N N . PRO A 1 190 ? 4.416 1.239 15.803 1.00 32.75 190 PRO A N 1
ATOM 1468 C CA . PRO A 1 190 ? 5.109 1.405 17.068 1.00 32.75 190 PRO A CA 1
ATOM 1469 C C . PRO A 1 190 ? 4.179 0.961 18.202 1.00 32.75 190 PRO A C 1
ATOM 1471 O O . PRO A 1 190 ? 3.042 1.418 18.326 1.00 32.75 190 PRO A O 1
ATOM 1474 N N . LYS A 1 191 ? 4.671 0.008 18.995 1.00 31.75 191 LYS A N 1
ATOM 1475 C CA . LYS A 1 191 ? 4.004 -0.586 20.155 1.00 31.75 191 LYS A CA 1
ATOM 1476 C C . LYS A 1 191 ? 3.470 0.513 21.080 1.00 31.75 191 LYS A C 1
ATOM 1478 O O . LYS A 1 191 ? 4.205 1.427 21.451 1.00 31.75 191 LYS A O 1
ATOM 1483 N N . ALA A 1 192 ? 2.193 0.407 21.441 1.00 33.94 192 ALA A N 1
ATOM 1484 C CA . ALA A 1 192 ? 1.499 1.371 22.279 1.00 33.94 192 ALA A CA 1
ATOM 1485 C C . ALA A 1 192 ? 2.198 1.603 23.636 1.00 33.94 192 ALA A C 1
ATOM 1487 O O . ALA A 1 192 ? 2.603 0.675 24.335 1.00 33.94 192 ALA A O 1
ATOM 1488 N N . VAL A 1 193 ? 2.294 2.894 23.949 1.00 39.31 193 VAL A N 1
ATOM 1489 C CA . VAL A 1 193 ? 2.572 3.600 25.205 1.00 39.31 193 VAL A CA 1
ATOM 1490 C C . VAL A 1 193 ? 2.408 2.772 26.489 1.00 39.31 193 VAL A C 1
ATOM 1492 O O . VAL A 1 193 ? 1.298 2.434 26.888 1.00 39.31 193 VAL A O 1
ATOM 1495 N N . THR A 1 194 ? 3.500 2.614 27.241 1.00 29.72 194 THR A N 1
ATOM 1496 C CA . THR A 1 194 ? 3.427 2.582 28.709 1.00 29.72 194 THR A CA 1
ATOM 1497 C C . THR A 1 194 ? 3.809 3.952 29.244 1.00 29.72 194 THR A C 1
ATOM 1499 O O . THR A 1 194 ? 4.959 4.380 29.138 1.00 29.72 194 THR A O 1
ATOM 1502 N N . ALA A 1 195 ? 2.827 4.636 29.821 1.00 33.84 195 ALA A N 1
ATOM 1503 C CA . ALA A 1 195 ? 3.046 5.798 30.657 1.00 33.84 195 ALA A CA 1
ATOM 1504 C C . ALA A 1 195 ? 3.788 5.370 31.932 1.00 33.84 195 ALA A C 1
ATOM 1506 O O . ALA A 1 195 ? 3.257 4.579 32.708 1.00 33.84 195 ALA A O 1
ATOM 1507 N N . THR A 1 196 ? 4.965 5.948 32.174 1.00 28.83 196 THR A N 1
ATOM 1508 C CA . THR A 1 196 ? 5.524 6.050 33.524 1.00 28.83 196 THR A CA 1
ATOM 1509 C C . THR A 1 196 ? 5.979 7.481 33.770 1.00 28.83 196 THR A C 1
ATOM 1511 O O . THR A 1 196 ? 6.756 8.075 33.029 1.00 28.83 196 THR 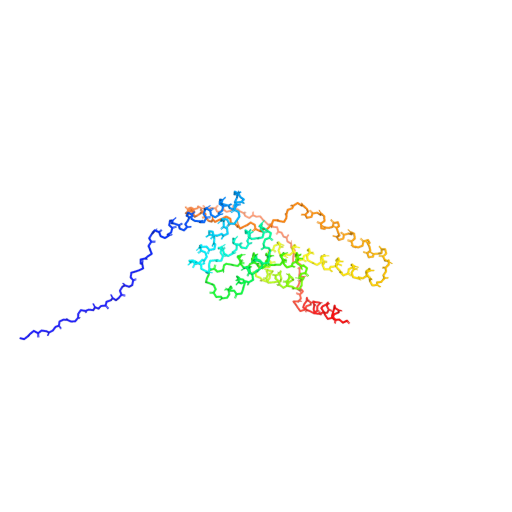A O 1
ATOM 1514 N N . THR A 1 197 ? 5.408 8.007 34.839 1.00 28.55 197 THR A N 1
ATOM 1515 C CA . THR A 1 197 ? 5.637 9.263 35.538 1.00 28.55 197 THR A CA 1
ATOM 1516 C C . THR A 1 197 ? 7.101 9.668 35.730 1.00 28.55 197 THR A C 1
ATOM 1518 O O . THR A 1 197 ? 7.923 8.859 36.144 1.00 28.55 197 THR A O 1
ATOM 1521 N N . SER A 1 198 ? 7.338 10.973 35.553 1.00 33.75 198 SER A N 1
ATOM 1522 C CA . SER A 1 198 ? 8.121 11.873 36.417 1.00 33.75 198 SER A CA 1
ATOM 1523 C C . SER A 1 198 ? 9.349 11.305 37.143 1.00 33.75 198 SER A C 1
ATOM 1525 O O . SER A 1 198 ? 9.220 10.615 38.151 1.00 33.75 198 SER A O 1
ATOM 1527 N N . SER A 1 199 ? 10.535 11.777 36.755 1.00 34.41 199 SER A N 1
ATOM 1528 C CA . SER A 1 199 ? 11.493 12.288 37.741 1.00 34.41 199 SER A CA 1
ATOM 1529 C C . SER A 1 199 ? 12.463 13.262 37.078 1.00 34.41 199 SER A C 1
ATOM 1531 O O . SER A 1 199 ? 13.223 12.905 36.179 1.00 34.41 199 SER A O 1
ATOM 1533 N N . ALA A 1 200 ? 12.403 14.512 37.522 1.00 34.94 200 ALA A N 1
ATOM 1534 C CA . ALA A 1 200 ? 13.390 15.533 37.235 1.00 34.94 200 ALA A CA 1
ATOM 1535 C C . ALA A 1 200 ? 14.640 15.303 38.094 1.00 34.94 200 ALA A C 1
ATOM 1537 O O . ALA A 1 200 ? 14.520 15.194 39.311 1.00 34.94 200 ALA A O 1
ATOM 1538 N N . VAL A 1 201 ? 15.828 15.352 37.486 1.00 37.31 201 VAL A N 1
ATOM 1539 C CA . VAL A 1 201 ? 17.059 15.790 38.160 1.00 37.31 201 VAL A CA 1
ATOM 1540 C C . VAL A 1 201 ? 17.888 16.608 37.171 1.00 37.31 201 VAL A C 1
ATOM 1542 O O . VAL A 1 201 ? 18.223 16.154 36.081 1.00 37.31 201 VAL A O 1
ATOM 1545 N N . ALA A 1 202 ? 18.186 17.840 37.570 1.00 33.09 202 ALA A N 1
ATOM 1546 C CA . ALA A 1 202 ? 19.092 18.763 36.906 1.00 33.09 202 ALA A CA 1
ATOM 1547 C C . ALA A 1 202 ? 20.555 18.486 37.299 1.00 33.09 202 ALA A C 1
ATOM 1549 O O . ALA A 1 202 ? 20.800 18.200 38.468 1.00 33.09 202 ALA A O 1
ATOM 1550 N N . ALA A 1 203 ? 21.502 18.659 36.362 1.00 32.47 203 ALA A N 1
ATOM 1551 C CA . ALA A 1 203 ? 22.784 19.367 36.559 1.00 32.47 203 ALA A CA 1
ATOM 1552 C C . ALA A 1 203 ? 23.700 19.307 35.307 1.00 32.47 203 ALA A C 1
ATOM 1554 O O . ALA A 1 203 ? 24.280 18.278 34.994 1.00 32.47 203 ALA A O 1
ATOM 1555 N N . THR A 1 204 ? 23.806 20.449 34.617 1.00 29.73 204 THR A N 1
ATOM 1556 C CA . THR A 1 204 ? 25.022 21.268 34.398 1.00 29.73 204 THR A CA 1
ATOM 1557 C C . THR A 1 204 ? 26.338 20.683 33.819 1.00 29.73 204 THR A C 1
ATOM 1559 O O . THR A 1 204 ? 27.000 19.859 34.438 1.00 29.73 204 THR A O 1
ATOM 1562 N N . THR A 1 205 ? 26.803 21.366 32.747 1.00 31.58 205 THR A N 1
ATOM 1563 C CA . THR A 1 205 ? 28.167 21.501 32.140 1.00 31.58 205 THR A CA 1
ATOM 1564 C C . THR A 1 205 ? 28.738 20.288 31.381 1.00 31.58 205 THR A C 1
ATOM 1566 O O . THR A 1 205 ? 28.570 19.167 31.818 1.00 31.58 205 THR A O 1
ATOM 1569 N N . ALA A 1 206 ? 29.423 20.395 30.232 1.00 31.09 206 ALA A N 1
ATOM 1570 C CA . ALA A 1 206 ? 30.229 21.481 29.673 1.00 31.09 206 ALA A CA 1
ATOM 1571 C C . ALA A 1 206 ? 30.328 21.438 28.125 1.00 31.09 206 ALA A C 1
ATOM 1573 O O . ALA A 1 206 ? 30.136 20.410 27.485 1.00 31.09 206 ALA A O 1
ATOM 1574 N N . SER A 1 207 ? 30.691 22.603 27.583 1.00 30.88 207 SER A N 1
ATOM 1575 C CA . SER A 1 207 ? 31.174 22.931 26.234 1.00 30.88 207 SER A CA 1
ATOM 1576 C C . SER A 1 207 ? 32.155 21.922 25.621 1.00 30.88 207 SER A C 1
ATOM 1578 O O . SER A 1 207 ? 33.088 21.512 26.304 1.00 30.88 207 SER A O 1
ATOM 1580 N N . THR A 1 208 ? 32.041 21.643 24.314 1.00 32.03 208 THR A N 1
ATOM 1581 C CA . THR A 1 208 ? 33.174 21.716 23.368 1.00 32.03 208 THR A CA 1
ATOM 1582 C C . THR A 1 208 ? 32.667 21.929 21.933 1.00 32.03 208 THR A C 1
ATOM 1584 O O . THR A 1 208 ? 31.715 21.306 21.478 1.00 32.03 208 THR A O 1
ATOM 1587 N N . SER A 1 209 ? 33.343 22.863 21.272 1.00 31.66 209 SER A N 1
ATOM 1588 C CA . SER A 1 209 ? 33.242 23.347 19.896 1.00 31.66 209 SER A CA 1
ATOM 1589 C C . SER A 1 209 ? 33.370 22.269 18.808 1.00 31.66 209 SER A C 1
ATOM 1591 O O . SER A 1 209 ? 34.238 21.404 18.904 1.00 31.66 209 SER A O 1
ATOM 1593 N N . ALA A 1 210 ? 32.607 22.405 17.719 1.00 36.47 210 ALA A N 1
ATOM 1594 C CA . ALA A 1 210 ? 33.027 21.953 16.392 1.00 36.47 210 ALA A CA 1
ATOM 1595 C C . ALA A 1 210 ? 32.417 22.854 15.305 1.00 36.47 210 ALA A C 1
ATOM 1597 O O . ALA A 1 210 ? 31.212 23.078 15.241 1.00 36.47 210 ALA A O 1
ATOM 1598 N N . SER A 1 211 ? 33.319 23.397 14.496 1.00 32.62 211 SER A N 1
ATOM 1599 C CA . SER A 1 211 ? 33.133 24.369 13.424 1.00 32.62 211 SER A CA 1
ATOM 1600 C C . SER A 1 211 ? 32.807 23.687 12.087 1.00 32.62 211 SER A C 1
ATOM 1602 O O . SER A 1 211 ? 33.254 22.568 11.854 1.00 32.62 211 SER A O 1
ATOM 1604 N N . ASN A 1 212 ? 32.188 24.464 11.188 1.00 31.77 212 ASN A N 1
ATOM 1605 C CA . ASN A 1 212 ? 32.110 24.319 9.720 1.00 31.77 212 ASN A CA 1
ATOM 1606 C C . ASN A 1 212 ? 31.050 23.354 9.154 1.00 31.77 212 ASN A C 1
ATOM 1608 O O . ASN A 1 212 ? 31.148 22.146 9.312 1.00 31.77 212 ASN A O 1
ATOM 1612 N N . LEU A 1 213 ? 30.087 23.856 8.373 1.00 32.66 213 LEU A N 1
ATOM 1613 C CA . LEU A 1 213 ? 30.211 24.197 6.944 1.00 32.66 213 LEU A CA 1
ATOM 1614 C C . LEU A 1 213 ? 28.816 24.613 6.439 1.00 32.66 213 LEU A C 1
ATOM 1616 O O . LEU A 1 213 ? 27.941 23.777 6.232 1.00 32.66 213 LEU A O 1
ATOM 1620 N N . GLU A 1 214 ? 28.604 25.909 6.223 1.00 32.69 214 GLU A N 1
ATOM 1621 C CA . GLU A 1 214 ? 27.467 26.379 5.433 1.00 32.69 214 GLU A CA 1
ATOM 1622 C C . GLU A 1 214 ? 27.763 26.103 3.955 1.00 32.69 214 GLU A C 1
ATOM 1624 O O . GLU A 1 214 ? 28.644 26.718 3.356 1.00 32.69 214 GLU A O 1
ATOM 1629 N N . THR A 1 215 ? 27.020 25.176 3.353 1.00 33.56 215 THR A N 1
ATOM 1630 C CA . THR A 1 215 ? 26.815 25.163 1.903 1.00 33.56 215 THR A CA 1
ATOM 1631 C C . THR A 1 215 ? 25.348 25.451 1.636 1.00 33.56 215 THR A C 1
ATOM 1633 O O . THR A 1 215 ? 24.454 24.643 1.867 1.00 33.56 215 THR A O 1
ATOM 1636 N N . SER A 1 216 ? 25.124 26.682 1.188 1.00 38.59 216 SER A N 1
ATOM 1637 C CA . SER A 1 216 ? 23.916 27.127 0.512 1.00 38.59 216 SER A CA 1
ATOM 1638 C C . SER A 1 216 ? 23.611 26.205 -0.672 1.00 38.59 216 SER A C 1
ATOM 1640 O O . SER A 1 216 ? 24.431 26.063 -1.577 1.00 38.59 216 SER A O 1
ATOM 1642 N N . SER A 1 217 ? 22.425 25.600 -0.681 1.00 40.94 217 SER A N 1
ATOM 1643 C CA . SER A 1 217 ? 21.781 25.127 -1.907 1.00 40.94 217 SER A CA 1
ATOM 1644 C C . SER A 1 217 ? 20.267 25.201 -1.733 1.00 40.94 217 SER A C 1
ATOM 1646 O O . SER A 1 217 ? 19.584 24.232 -1.410 1.00 40.94 217 SER A O 1
ATOM 1648 N N . SER A 1 218 ? 19.731 26.408 -1.893 1.00 44.03 218 SER A N 1
ATOM 1649 C CA . SER A 1 218 ? 18.302 26.628 -2.084 1.00 44.03 218 SER A CA 1
ATOM 1650 C C . SER A 1 218 ? 17.952 26.338 -3.547 1.00 44.03 218 SER A C 1
ATOM 1652 O O . SER A 1 218 ? 18.000 27.233 -4.393 1.00 44.03 218 SER A O 1
ATOM 1654 N N . ALA A 1 219 ? 17.612 25.092 -3.866 1.00 45.75 219 ALA A N 1
ATOM 1655 C CA . ALA A 1 219 ? 16.932 24.783 -5.120 1.00 45.75 219 ALA A CA 1
ATOM 1656 C C . ALA A 1 219 ? 15.442 25.190 -5.004 1.00 45.75 219 ALA A C 1
ATOM 1658 O O . ALA A 1 219 ? 14.789 24.814 -4.026 1.00 45.75 219 ALA A O 1
ATOM 1659 N N . PRO A 1 220 ? 14.871 25.968 -5.945 1.00 43.19 220 PRO A N 1
ATOM 1660 C CA . PRO A 1 220 ? 13.471 26.369 -5.869 1.00 43.19 220 PRO A CA 1
ATOM 1661 C C . PRO A 1 220 ? 12.539 25.202 -6.226 1.00 43.19 220 PRO A C 1
ATOM 1663 O O . PRO A 1 220 ? 12.721 24.548 -7.252 1.00 43.19 220 PRO A O 1
ATOM 1666 N N . LYS A 1 221 ? 11.476 25.017 -5.427 1.00 53.53 221 LYS A N 1
ATOM 1667 C CA . LYS A 1 221 ? 10.394 24.019 -5.597 1.00 53.53 221 LYS A CA 1
ATOM 1668 C C . LYS A 1 221 ? 9.729 23.990 -6.988 1.00 53.53 221 LYS A C 1
ATOM 1670 O O . LYS A 1 221 ? 9.038 23.039 -7.303 1.00 53.53 221 LYS A O 1
ATOM 1675 N N . HIS A 1 222 ? 9.940 24.995 -7.838 1.00 51.12 222 HIS A N 1
ATOM 1676 C CA . HIS A 1 222 ? 9.346 25.053 -9.178 1.00 51.12 222 HIS A CA 1
ATOM 1677 C C . HIS A 1 222 ? 10.015 24.145 -10.222 1.00 51.12 222 HIS A C 1
ATOM 1679 O O . HIS A 1 222 ? 9.407 23.873 -11.255 1.00 51.12 222 HIS A O 1
ATOM 1685 N N . ALA A 1 223 ? 11.244 23.674 -9.984 1.00 50.06 223 ALA A N 1
ATOM 1686 C CA . ALA A 1 223 ? 11.961 22.850 -10.961 1.00 50.06 223 ALA A CA 1
ATOM 1687 C C . ALA A 1 223 ? 11.483 21.383 -10.988 1.00 50.06 223 ALA A C 1
ATOM 1689 O O . ALA A 1 223 ? 11.473 20.770 -12.053 1.00 50.06 223 ALA A O 1
ATOM 1690 N N . SER A 1 224 ? 11.051 20.830 -9.848 1.00 59.62 224 SER A N 1
ATOM 1691 C CA . SER A 1 224 ? 10.534 19.454 -9.753 1.00 59.62 224 SER A CA 1
ATOM 1692 C C . SER A 1 224 ? 9.196 19.290 -10.470 1.00 59.62 224 SER A C 1
ATOM 1694 O O . SER A 1 224 ? 9.002 18.327 -11.208 1.00 59.62 224 SER A O 1
ATOM 1696 N N . ASP A 1 225 ? 8.307 20.272 -10.325 1.00 70.81 225 ASP A N 1
ATOM 1697 C CA . ASP A 1 225 ? 6.946 20.202 -10.863 1.00 70.81 225 ASP A CA 1
ATOM 1698 C C . ASP A 1 225 ? 6.946 20.299 -12.397 1.00 70.81 225 ASP A C 1
ATOM 1700 O O . ASP A 1 225 ? 6.170 19.630 -13.081 1.00 70.81 225 ASP A O 1
ATOM 1704 N N . GLN A 1 226 ? 7.865 21.092 -12.960 1.00 68.62 226 GLN A N 1
ATOM 1705 C CA . GLN A 1 226 ? 8.049 21.183 -14.411 1.00 68.62 226 GLN A CA 1
ATOM 1706 C C . GLN A 1 226 ? 8.650 19.904 -15.001 1.00 68.62 226 GLN A C 1
ATOM 1708 O O . GLN A 1 226 ? 8.272 19.512 -16.105 1.00 68.62 226 GLN A O 1
ATOM 1713 N N . LEU A 1 227 ? 9.543 19.234 -14.266 1.00 57.91 227 LEU A N 1
ATOM 1714 C CA . LEU A 1 227 ? 10.138 17.970 -14.693 1.00 57.91 227 LEU A CA 1
ATOM 1715 C C . LEU A 1 227 ? 9.092 16.844 -14.710 1.00 57.91 227 LEU A C 1
ATOM 1717 O O . LEU A 1 227 ? 8.977 16.131 -15.704 1.00 57.91 227 LEU A O 1
ATOM 1721 N N . LEU A 1 228 ? 8.282 16.727 -13.652 1.00 67.69 228 LEU A N 1
ATOM 1722 C CA . LEU A 1 228 ? 7.220 15.719 -13.545 1.00 67.69 228 LEU A CA 1
ATOM 1723 C C . LEU A 1 228 ? 6.148 15.891 -14.625 1.00 67.69 228 LEU A C 1
ATOM 1725 O O . LEU A 1 228 ? 5.717 14.905 -15.229 1.00 67.69 228 LEU A O 1
ATOM 1729 N N . LYS A 1 229 ? 5.769 17.141 -14.917 1.00 80.12 229 LYS A N 1
ATOM 1730 C CA . LYS A 1 229 ? 4.839 17.453 -16.004 1.00 80.12 229 LYS A CA 1
ATOM 1731 C C . LYS A 1 229 ? 5.422 17.094 -17.373 1.00 80.12 229 LYS A C 1
ATOM 1733 O O . LYS A 1 229 ? 4.729 16.487 -18.179 1.00 80.12 229 LYS A O 1
ATOM 1738 N N . ALA A 1 230 ? 6.691 17.417 -17.627 1.00 69.38 230 ALA A N 1
ATOM 1739 C CA . ALA A 1 230 ? 7.343 17.089 -18.894 1.00 69.38 230 ALA A CA 1
ATOM 1740 C C . ALA A 1 230 ? 7.452 15.570 -19.128 1.00 69.38 230 ALA A C 1
ATOM 1742 O O . ALA A 1 230 ? 7.278 15.111 -20.254 1.00 69.38 230 ALA A O 1
ATOM 1743 N N . VAL A 1 231 ? 7.687 14.787 -18.069 1.00 69.50 231 VAL A N 1
ATOM 1744 C CA . VAL A 1 231 ? 7.719 13.317 -18.143 1.00 69.50 231 VAL A CA 1
ATOM 1745 C C . VAL A 1 231 ? 6.326 12.740 -18.428 1.00 69.50 231 VAL A C 1
ATOM 1747 O O . VAL A 1 231 ? 6.201 11.862 -19.280 1.00 69.50 231 VAL A O 1
ATOM 1750 N N . HIS A 1 232 ? 5.274 13.262 -17.788 1.00 78.00 232 HIS A N 1
ATOM 1751 C CA . HIS A 1 232 ? 3.890 12.838 -18.042 1.00 78.00 232 HIS A CA 1
ATOM 1752 C C . HIS A 1 232 ? 3.395 13.213 -19.443 1.00 78.00 232 HIS A C 1
ATOM 1754 O O . HIS A 1 232 ? 2.726 12.410 -20.091 1.00 78.00 232 HIS A O 1
ATOM 1760 N N . ASP A 1 233 ? 3.719 14.415 -19.922 1.00 76.56 233 ASP A N 1
ATOM 1761 C CA . ASP A 1 233 ? 3.320 14.873 -21.255 1.00 76.56 233 ASP A CA 1
ATOM 1762 C C . ASP A 1 233 ? 4.013 14.046 -22.355 1.00 76.56 233 ASP A C 1
ATOM 1764 O O . ASP A 1 233 ? 3.398 13.743 -23.373 1.00 76.56 233 ASP A O 1
ATOM 1768 N N . TRP A 1 234 ? 5.269 13.632 -22.140 1.00 78.19 234 TRP A N 1
ATOM 1769 C CA . TRP A 1 234 ? 5.989 12.747 -23.062 1.00 78.19 234 TRP A CA 1
ATOM 1770 C C . TRP A 1 234 ? 5.434 11.317 -23.071 1.00 78.19 234 TRP A C 1
ATOM 1772 O O . TRP A 1 234 ? 5.366 10.699 -24.127 1.00 78.19 234 TRP A O 1
ATOM 1782 N N . ALA A 1 235 ? 5.013 10.789 -21.919 1.00 56.72 235 ALA A N 1
ATOM 1783 C CA . ALA A 1 235 ? 4.498 9.422 -21.810 1.00 56.72 235 ALA A CA 1
ATOM 1784 C C . ALA A 1 235 ? 3.108 9.216 -22.452 1.00 56.72 235 ALA A C 1
ATOM 1786 O O . ALA A 1 235 ? 2.714 8.074 -22.683 1.00 56.72 235 ALA A O 1
ATOM 1787 N N . ASN A 1 236 ? 2.373 10.300 -22.723 1.00 62.25 236 ASN A N 1
ATOM 1788 C CA . ASN A 1 236 ? 1.007 10.281 -23.260 1.00 62.25 236 ASN A CA 1
ATOM 1789 C C . ASN A 1 236 ? 0.899 10.768 -24.723 1.00 62.25 236 ASN A C 1
ATOM 1791 O O . ASN A 1 236 ? -0.218 10.938 -25.218 1.00 62.25 236 ASN A O 1
ATOM 1795 N N . ALA A 1 237 ? 2.028 11.017 -25.395 1.00 54.47 237 ALA A N 1
ATOM 1796 C CA . ALA A 1 237 ? 2.115 11.435 -26.799 1.00 54.47 237 ALA A CA 1
ATOM 1797 C C . ALA A 1 237 ? 2.571 10.279 -27.701 1.00 54.47 237 ALA A C 1
ATOM 1799 O O . ALA A 1 237 ? 2.067 10.207 -28.845 1.00 54.47 237 ALA A O 1
#